Protein AF-A0AA44DJC7-F1 (afdb_monomer_lite)

Secondary structure (DSSP, 8-state):
-PPPP----S---EEEEEEE-SSSEEEEEEEE--HHHHHHHHHHHHHHHHH-SGGGGTS-TT---HHHHHHHHHHHHHHHHHHHHHHHHHHHHTT--TTHHHHTTEEEEEEEESS----EEEEHHHHHSTT--SEEEEEEEE--BS-TTSTTGGG-BTTGGG--EEEEEEEEEHHHHHT-EEEEEE-TTS-EEEEEE-TTSTTGGGSBSSEE-SSS-EEEEES--B-HHHHHHHHH-

Radius of gyration: 18.1 Å; chains: 1; bounding box: 42×47×47 Å

pLDDT: mean 83.03, std 13.43, range [39.41, 96.19]

Foldseek 3Di:
DDADALPDPDDWDWDWDWDDAPVDTFTKIKTFDDLVQLVVLLVVLLCPLVPDPCLQVVDPPLDDDSVLSSQLSSLVSSQLNVQRSRVCSVCVVLVHHSCLCVVQQEAEAEDEEADDDQKGKDFPCLLPDPSHGQKYWYKYDNWHFQDCPDPRSVSHTPPSSVGGIIMTRAMDGSVVLQQKFWDWDQDPVRDTDIGIDGPPDPPRVVGHSFPDDDPDTTIDIDSDHHHNVVVSVVSVD

Organism: Paraclostridium bifermentans (NCBI:txid1490)

Structure (mmCIF, N/CA/C/O backbone):
data_AF-A0AA44DJC7-F1
#
_entry.id   AF-A0AA44DJC7-F1
#
loop_
_atom_site.group_PDB
_atom_site.id
_atom_site.type_symbol
_atom_site.label_atom_id
_atom_site.label_alt_id
_atom_site.label_comp_id
_atom_site.label_asym_id
_atom_site.label_entity_id
_atom_site.label_seq_id
_atom_site.pdbx_PDB_ins_code
_atom_site.Cartn_x
_atom_site.Cartn_y
_atom_site.Cartn_z
_atom_site.occupancy
_atom_site.B_iso_or_equiv
_atom_site.auth_seq_id
_atom_site.auth_comp_id
_atom_site.auth_asym_id
_atom_site.auth_atom_id
_atom_site.pdbx_PDB_model_num
ATOM 1 N N . MET A 1 1 ? 7.366 -2.016 12.836 1.00 39.41 1 MET A N 1
ATOM 2 C CA . MET A 1 1 ? 6.596 -0.835 12.396 1.00 39.41 1 MET A CA 1
ATOM 3 C C . MET A 1 1 ? 5.859 -0.252 13.582 1.00 39.41 1 MET A C 1
ATOM 5 O O . MET A 1 1 ? 5.121 -0.976 14.243 1.00 39.41 1 MET A O 1
ATOM 9 N N . THR A 1 2 ? 6.088 1.029 13.854 1.00 48.72 2 THR A N 1
ATOM 10 C CA . THR A 1 2 ? 5.284 1.817 14.796 1.00 48.72 2 THR A CA 1
ATOM 11 C C . THR A 1 2 ? 4.103 2.376 14.017 1.00 48.72 2 THR A C 1
ATOM 13 O O . THR A 1 2 ? 4.322 3.087 13.034 1.00 48.72 2 THR A O 1
ATOM 16 N N . TYR A 1 3 ? 2.883 1.997 14.398 1.00 47.22 3 TYR A N 1
ATOM 17 C CA . TYR A 1 3 ? 1.675 2.479 13.733 1.00 47.22 3 TYR A CA 1
ATOM 18 C C . TYR A 1 3 ? 1.341 3.909 14.195 1.00 47.22 3 TYR A C 1
ATOM 20 O O . TYR A 1 3 ? 1.543 4.234 15.367 1.00 47.22 3 TYR A O 1
ATOM 28 N N . ILE A 1 4 ? 0.842 4.761 13.301 1.00 53.22 4 ILE A N 1
ATOM 29 C CA . ILE A 1 4 ? 0.298 6.078 13.649 1.00 53.22 4 ILE A CA 1
ATOM 30 C C . ILE A 1 4 ? -1.047 5.853 14.343 1.00 53.22 4 ILE A C 1
ATOM 32 O O . ILE A 1 4 ? -1.878 5.081 13.878 1.00 53.22 4 ILE A O 1
ATOM 36 N N . ASN A 1 5 ? -1.292 6.518 15.471 1.00 51.88 5 ASN A N 1
ATOM 37 C CA . ASN A 1 5 ? -2.596 6.441 16.127 1.00 51.88 5 ASN A CA 1
ATOM 38 C C . ASN A 1 5 ? -3.605 7.336 15.397 1.00 51.88 5 ASN A C 1
ATOM 40 O O . ASN A 1 5 ? -3.387 8.534 15.261 1.00 51.88 5 ASN A O 1
ATOM 44 N N . ALA A 1 6 ? -4.756 6.790 15.000 1.00 51.53 6 ALA A N 1
ATOM 45 C CA . ALA A 1 6 ? -5.857 7.582 14.450 1.00 51.53 6 ALA A CA 1
ATOM 46 C C . ALA A 1 6 ? -6.535 8.430 15.552 1.00 51.53 6 ALA A C 1
ATOM 48 O O . ALA A 1 6 ? -7.564 8.046 16.117 1.00 51.53 6 ALA A O 1
ATOM 49 N N . LYS A 1 7 ? -5.949 9.590 15.880 1.00 48.47 7 LYS A N 1
ATOM 50 C CA . LYS A 1 7 ? -6.399 10.473 16.977 1.00 48.47 7 LYS A CA 1
ATOM 51 C C . LYS A 1 7 ? -7.700 11.238 16.695 1.00 48.47 7 LYS A C 1
ATOM 53 O O . LYS A 1 7 ? -8.371 11.667 17.628 1.00 48.47 7 LYS A O 1
ATOM 58 N N . SER A 1 8 ? -8.100 11.391 15.436 1.00 47.97 8 SER A N 1
ATOM 59 C CA . SER A 1 8 ? -9.193 12.295 15.051 1.00 47.97 8 SER A CA 1
ATOM 60 C C . SER A 1 8 ? -10.593 11.715 15.332 1.00 47.97 8 SER A C 1
ATOM 62 O O . SER A 1 8 ? -10.945 10.646 14.831 1.00 47.97 8 SER A O 1
ATOM 64 N N . LYS A 1 9 ? -11.405 12.422 16.137 1.00 42.00 9 LYS A N 1
ATOM 65 C CA . LYS A 1 9 ? -12.866 12.229 16.309 1.00 42.00 9 LYS A CA 1
ATOM 66 C C . LYS A 1 9 ? -13.689 12.838 15.149 1.00 42.00 9 LYS A C 1
ATOM 68 O O . LYS A 1 9 ? -14.914 12.801 15.208 1.00 42.00 9 LYS A O 1
ATOM 73 N N . TYR A 1 10 ? -13.047 13.398 14.121 1.00 47.34 10 TYR A N 1
ATOM 74 C CA . TYR A 1 10 ? -13.719 14.107 13.028 1.00 47.34 10 TYR A CA 1
ATOM 75 C C . TYR A 1 10 ? -14.264 13.164 11.943 1.00 47.34 10 TYR A C 1
ATOM 77 O O . TYR A 1 10 ? -13.906 11.989 11.880 1.00 47.34 10 TYR A O 1
ATOM 85 N N . LEU A 1 11 ? -15.164 13.701 11.111 1.00 51.91 11 LEU A N 1
ATOM 86 C CA . LEU A 1 11 ? -16.011 13.011 10.131 1.00 51.91 11 LEU A CA 1
ATOM 87 C C . LEU A 1 11 ? -15.204 12.107 9.163 1.00 51.91 11 LEU A C 1
ATOM 89 O O . LEU A 1 11 ? -14.715 12.551 8.122 1.00 51.91 11 LEU A O 1
ATOM 93 N N . ILE A 1 12 ? -15.065 10.817 9.488 1.00 62.03 12 ILE A N 1
ATOM 94 C CA . ILE A 1 12 ? -14.465 9.825 8.585 1.00 62.03 12 ILE A CA 1
ATOM 95 C C . ILE A 1 12 ? -15.497 9.483 7.513 1.00 62.03 12 ILE A C 1
ATOM 97 O O . ILE A 1 12 ? -16.417 8.701 7.747 1.00 62.03 12 ILE A O 1
ATOM 101 N N . ASN A 1 13 ? -15.332 10.049 6.319 1.00 70.12 13 ASN A N 1
ATOM 102 C CA . ASN A 1 13 ? -16.152 9.667 5.177 1.00 70.12 13 ASN A CA 1
ATOM 103 C C . ASN A 1 13 ? -15.536 8.465 4.471 1.00 70.12 13 ASN A C 1
ATOM 105 O O . ASN A 1 13 ? -14.399 8.527 3.993 1.00 70.12 13 ASN A O 1
ATOM 109 N N . VAL A 1 14 ? -16.323 7.397 4.373 1.00 75.25 14 VAL A N 1
ATOM 110 C CA . VAL A 1 14 ? -16.015 6.218 3.569 1.00 75.25 14 VAL A CA 1
ATOM 111 C C . VAL A 1 14 ? -17.075 6.087 2.483 1.00 75.25 14 VAL A C 1
ATOM 113 O O . VAL A 1 14 ? -18.254 5.912 2.783 1.00 75.25 14 VAL A O 1
ATOM 116 N N . 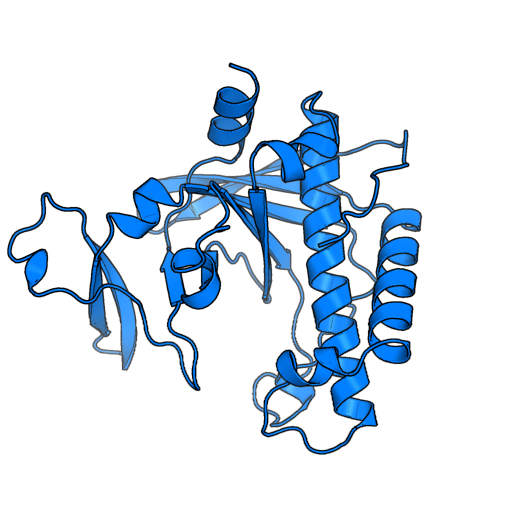LYS A 1 15 ? -16.668 6.160 1.214 1.00 76.69 15 LYS A N 1
ATOM 117 C CA . LYS A 1 15 ? -17.560 5.974 0.058 1.00 76.69 15 LYS A CA 1
ATOM 118 C C . LYS A 1 15 ? -17.204 4.695 -0.694 1.00 76.69 15 LYS A C 1
ATOM 120 O O . LYS A 1 15 ? -16.041 4.466 -1.011 1.00 76.69 15 LYS A O 1
ATOM 125 N N . ASN A 1 16 ? -18.207 3.890 -1.036 1.00 78.12 16 ASN A N 1
ATOM 126 C CA . ASN A 1 16 ? -18.025 2.731 -1.912 1.00 78.12 16 ASN A CA 1
ATOM 127 C C . ASN A 1 16 ? -17.796 3.186 -3.362 1.00 78.12 16 ASN A C 1
ATOM 129 O O . ASN A 1 16 ? -18.566 3.993 -3.886 1.00 78.12 16 ASN A O 1
ATOM 133 N N . ILE A 1 17 ? -16.775 2.641 -4.022 1.00 73.75 17 ILE A N 1
ATOM 134 C CA . ILE A 1 17 ? -16.475 2.887 -5.438 1.00 73.75 17 ILE A CA 1
ATOM 135 C C . ILE A 1 17 ? -16.469 1.549 -6.179 1.00 73.75 17 ILE A C 1
ATOM 137 O O . ILE A 1 17 ? -15.661 0.672 -5.877 1.00 73.75 17 ILE A O 1
ATOM 141 N N . LYS A 1 18 ? -17.357 1.401 -7.168 1.00 68.06 18 LYS A N 1
ATOM 142 C CA . LYS A 1 18 ? -17.369 0.248 -8.077 1.00 68.06 18 LYS A CA 1
ATOM 143 C C . LYS A 1 18 ? -16.283 0.419 -9.139 1.00 68.06 18 LYS A C 1
ATOM 145 O O . LYS A 1 18 ? -16.260 1.430 -9.834 1.00 68.06 18 LYS A O 1
ATOM 150 N N . VAL A 1 19 ? -15.424 -0.583 -9.284 1.00 60.56 19 VAL A N 1
ATOM 151 C CA . VAL A 1 19 ? -14.346 -0.632 -10.277 1.00 60.56 19 VAL A CA 1
ATOM 152 C C . VAL A 1 19 ? -14.541 -1.874 -11.137 1.00 60.56 19 VAL A C 1
ATOM 154 O O . VAL A 1 19 ? -14.658 -2.984 -10.618 1.00 60.56 19 VAL A O 1
ATOM 157 N N . LYS A 1 20 ? -14.587 -1.705 -12.461 1.00 59.47 20 LYS A N 1
ATOM 158 C CA . LYS A 1 20 ? -14.702 -2.829 -13.398 1.00 59.47 20 LYS A CA 1
ATOM 159 C C . LYS A 1 20 ? -13.330 -3.484 -13.575 1.00 59.47 20 LYS A C 1
ATOM 161 O O . LYS A 1 20 ? -12.419 -2.863 -14.113 1.00 59.47 20 LYS A O 1
ATOM 166 N N . HIS A 1 21 ? -13.184 -4.733 -13.144 1.00 60.16 21 HIS A N 1
ATOM 167 C CA . HIS A 1 21 ? -12.033 -5.571 -13.478 1.00 60.16 21 HIS A CA 1
ATOM 168 C C . HIS A 1 21 ? -12.326 -6.395 -14.732 1.00 60.16 21 HIS A C 1
ATOM 170 O O . HIS A 1 21 ? -13.474 -6.575 -15.135 1.00 60.16 21 HIS A O 1
ATOM 176 N N . LYS A 1 22 ? -11.264 -6.953 -15.325 1.00 51.91 22 LYS A N 1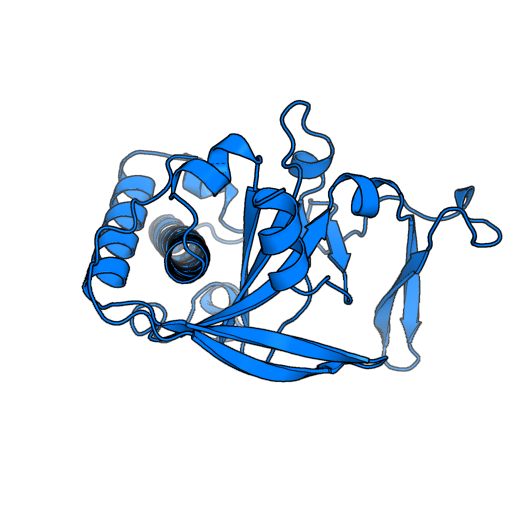
ATOM 177 C CA . LYS A 1 22 ? -11.320 -7.824 -16.511 1.00 51.91 22 LYS A CA 1
ATOM 178 C C . LYS A 1 22 ? -12.243 -9.047 -16.332 1.00 51.91 22 LYS A C 1
ATOM 180 O O . LYS A 1 22 ? -12.661 -9.615 -17.332 1.00 51.91 22 LYS A O 1
ATOM 185 N N . PHE A 1 23 ? -12.568 -9.427 -15.090 1.00 44.12 23 PHE A N 1
ATOM 186 C CA . PHE A 1 23 ? -13.343 -10.633 -14.771 1.00 44.12 23 PHE A CA 1
ATOM 187 C C . PHE A 1 23 ? -14.498 -10.434 -13.771 1.00 44.12 23 PHE A C 1
ATOM 189 O O . PHE A 1 23 ? -15.293 -11.350 -13.648 1.00 44.12 23 PHE A O 1
ATOM 196 N N . ASP A 1 24 ? -14.600 -9.290 -13.074 1.00 59.38 24 ASP A N 1
ATOM 197 C CA . ASP A 1 24 ? -15.649 -9.005 -12.070 1.00 59.38 24 ASP A CA 1
ATOM 198 C C . ASP A 1 24 ? -15.743 -7.501 -11.747 1.00 59.38 24 ASP A C 1
ATOM 200 O O . ASP A 1 24 ? -14.857 -6.723 -12.097 1.00 59.38 24 ASP A O 1
ATOM 204 N N . THR A 1 25 ? -16.796 -7.070 -11.044 1.00 67.25 25 THR A N 1
ATOM 205 C CA . THR A 1 25 ? -16.854 -5.723 -10.442 1.00 67.25 25 THR A CA 1
ATOM 206 C C . THR A 1 25 ? -16.332 -5.778 -9.007 1.00 67.25 25 THR A C 1
ATOM 208 O O . THR A 1 25 ? -16.899 -6.482 -8.178 1.00 67.25 25 THR A O 1
ATOM 211 N N . LEU A 1 26 ? -15.281 -5.015 -8.698 1.00 73.69 26 LEU A N 1
ATOM 212 C CA . LEU A 1 26 ? -14.731 -4.886 -7.349 1.00 73.69 26 LEU A CA 1
ATOM 213 C C . LEU A 1 26 ? -15.287 -3.631 -6.672 1.00 73.69 26 LEU A C 1
ATOM 215 O O . LEU A 1 26 ? -15.284 -2.548 -7.261 1.00 73.69 26 LEU A O 1
ATOM 219 N N . VAL A 1 27 ? -15.749 -3.758 -5.428 1.00 78.44 27 VAL A N 1
ATOM 220 C CA . VAL A 1 27 ? -16.140 -2.608 -4.607 1.00 78.44 27 VAL A CA 1
ATOM 221 C C . VAL A 1 27 ? -14.953 -2.207 -3.740 1.00 78.44 27 VAL A C 1
ATOM 223 O O . VAL A 1 27 ? -14.515 -2.949 -2.870 1.00 78.44 27 VAL A O 1
ATOM 226 N N . THR A 1 28 ? -14.433 -1.013 -3.988 1.00 86.00 28 THR A N 1
ATOM 227 C CA . THR A 1 28 ? -13.330 -0.402 -3.237 1.00 86.00 28 THR A CA 1
ATOM 228 C C . THR A 1 28 ? -13.872 0.658 -2.273 1.00 86.00 28 THR A C 1
ATOM 230 O O . THR A 1 28 ? -15.022 1.092 -2.403 1.00 86.00 28 THR A O 1
ATOM 233 N N . LYS A 1 29 ? -13.069 1.083 -1.292 1.00 91.19 29 LYS A N 1
ATOM 234 C CA . LYS A 1 29 ? -13.456 2.100 -0.302 1.00 91.19 29 LYS A CA 1
ATOM 235 C C . LYS A 1 29 ? -12.615 3.353 -0.483 1.00 91.19 29 LYS A C 1
ATOM 237 O O . LYS A 1 29 ? -11.400 3.304 -0.361 1.00 91.19 29 LYS A O 1
ATOM 242 N N . SER A 1 30 ? -13.253 4.484 -0.744 1.00 91.81 30 SER A N 1
ATOM 243 C CA . SER A 1 30 ? -12.602 5.791 -0.718 1.00 91.81 30 SER A CA 1
ATOM 244 C C . SER A 1 30 ? -12.706 6.366 0.680 1.00 91.81 30 SER A C 1
ATOM 246 O O . SER A 1 30 ? -13.816 6.587 1.162 1.00 91.81 30 SER A O 1
ATOM 248 N N . VAL A 1 31 ? -11.563 6.565 1.324 1.00 93.50 31 VAL A N 1
ATOM 249 C CA . VAL A 1 31 ? -11.453 6.994 2.717 1.00 93.50 31 VAL A CA 1
ATOM 250 C C . VAL A 1 31 ? -10.822 8.375 2.755 1.00 93.50 31 VAL A C 1
ATOM 252 O O . VAL A 1 31 ? -9.777 8.596 2.143 1.00 93.50 31 VAL A O 1
ATOM 255 N N . ASN A 1 32 ? -11.453 9.306 3.463 1.00 93.00 32 ASN A N 1
ATOM 256 C CA . ASN A 1 32 ? -10.886 10.634 3.679 1.00 93.00 32 ASN A CA 1
ATOM 257 C C . ASN A 1 32 ? -9.675 10.593 4.634 1.00 93.00 32 ASN A C 1
ATOM 259 O O . ASN A 1 32 ? -9.662 9.827 5.603 1.00 93.00 32 ASN A O 1
ATOM 263 N N . ILE A 1 33 ? -8.712 11.482 4.385 1.00 91.94 33 ILE A N 1
ATOM 264 C CA . ILE A 1 33 ? -7.592 11.806 5.280 1.00 91.94 33 ILE A CA 1
ATOM 265 C C . ILE A 1 33 ? -7.732 13.269 5.700 1.00 91.94 33 ILE A C 1
ATOM 267 O O . ILE A 1 33 ? -8.058 14.117 4.869 1.00 91.94 33 ILE A O 1
ATOM 271 N N . THR A 1 34 ? -7.549 13.556 6.988 1.00 90.44 34 THR A N 1
ATOM 272 C CA . THR A 1 34 ? -7.630 14.929 7.511 1.00 90.44 34 THR A CA 1
ATOM 273 C C . THR A 1 34 ? -6.291 15.651 7.386 1.00 90.44 34 THR A C 1
ATOM 275 O O . THR A 1 34 ? -5.243 15.013 7.345 1.00 90.44 34 THR A O 1
ATOM 278 N N . GLU A 1 35 ? -6.311 16.983 7.402 1.00 91.06 35 GLU A N 1
ATOM 279 C CA . GLU A 1 35 ? -5.090 17.803 7.361 1.00 91.06 35 GLU A CA 1
ATOM 280 C C . GLU A 1 35 ? -4.144 17.490 8.531 1.00 91.06 35 GLU A C 1
ATOM 282 O O . GLU A 1 35 ? -2.954 17.285 8.311 1.00 91.06 35 GLU A O 1
ATOM 287 N N . ASP A 1 36 ? -4.676 17.294 9.743 1.00 91.44 36 ASP A N 1
ATOM 288 C CA . ASP A 1 36 ? -3.876 16.857 10.898 1.00 91.44 36 ASP A CA 1
ATOM 289 C C . ASP A 1 36 ? -3.142 15.530 10.648 1.00 91.44 36 ASP A C 1
ATOM 291 O O . ASP A 1 36 ? -1.995 15.358 11.051 1.00 91.44 36 ASP A O 1
ATOM 295 N N . GLN A 1 37 ? -3.790 14.575 9.970 1.00 92.38 37 GLN A N 1
ATOM 296 C CA . GLN A 1 37 ? -3.182 13.280 9.656 1.00 92.38 37 GLN A CA 1
ATOM 297 C C . GLN A 1 37 ? -2.097 13.424 8.593 1.00 92.38 37 GLN A C 1
ATOM 299 O O . GLN A 1 37 ? -1.068 12.758 8.687 1.00 92.38 37 GLN A O 1
ATOM 304 N N . ILE A 1 38 ? -2.306 14.303 7.609 1.00 94.00 38 ILE A N 1
ATOM 305 C CA . ILE A 1 38 ? -1.276 14.658 6.629 1.00 94.00 38 ILE A CA 1
ATOM 306 C C . ILE A 1 38 ? -0.056 15.221 7.358 1.00 94.00 38 ILE A C 1
ATOM 308 O O . ILE A 1 38 ? 1.062 14.781 7.102 1.00 94.00 38 ILE A O 1
ATOM 312 N N . GLU A 1 39 ? -0.261 16.145 8.292 1.00 94.19 39 GLU A N 1
ATOM 313 C CA . GLU A 1 39 ? 0.825 16.785 9.030 1.00 94.19 39 GLU A CA 1
ATOM 314 C C . GLU A 1 39 ? 1.568 15.807 9.954 1.00 94.19 39 GLU A C 1
ATOM 316 O O . GLU A 1 39 ? 2.799 15.793 9.988 1.00 94.19 39 GLU A O 1
ATOM 321 N N . GLU A 1 40 ? 0.852 14.917 10.648 1.00 94.62 40 GLU A N 1
ATOM 322 C CA . GLU A 1 40 ? 1.478 13.843 11.431 1.00 94.62 40 GLU A CA 1
ATOM 323 C C . GLU A 1 40 ? 2.300 12.891 10.542 1.00 94.62 40 GLU A C 1
ATOM 325 O O . GLU A 1 40 ? 3.409 12.501 10.919 1.00 94.62 40 GLU A O 1
ATOM 330 N N . CYS A 1 41 ? 1.806 12.549 9.345 1.00 95.06 41 CYS A N 1
ATOM 331 C CA . CYS A 1 41 ? 2.542 11.715 8.390 1.00 95.06 41 CYS A CA 1
ATOM 332 C C . CYS A 1 41 ? 3.792 12.423 7.850 1.00 95.06 41 CYS A C 1
ATOM 334 O O . CYS A 1 41 ? 4.835 11.781 7.714 1.00 95.06 41 CYS A O 1
ATOM 336 N N . LYS A 1 42 ? 3.713 13.732 7.565 1.00 95.56 42 LYS A N 1
ATOM 337 C CA . LYS A 1 42 ? 4.862 14.545 7.130 1.00 95.56 42 LYS A CA 1
ATOM 338 C C . LYS A 1 42 ? 5.959 14.545 8.184 1.00 95.56 42 LYS A C 1
ATOM 340 O O . LYS A 1 42 ? 7.080 14.149 7.882 1.00 95.56 42 LYS A O 1
ATOM 345 N N . LYS A 1 43 ? 5.608 14.888 9.427 1.00 95.75 43 LYS A N 1
ATOM 346 C CA . LYS A 1 43 ? 6.544 14.910 10.561 1.00 95.75 43 LYS A CA 1
ATOM 347 C C . LYS A 1 43 ? 7.180 13.547 10.805 1.00 95.75 43 LYS A C 1
ATOM 349 O O . LYS A 1 43 ? 8.371 13.462 11.086 1.00 95.75 43 LYS A O 1
ATOM 354 N N . TYR A 1 44 ? 6.401 12.469 10.683 1.00 95.56 44 TYR A N 1
ATOM 355 C CA . TYR A 1 44 ? 6.941 11.116 10.798 1.00 95.56 44 TYR A CA 1
ATOM 356 C C . TYR A 1 44 ? 7.983 10.828 9.712 1.00 95.56 44 TYR A C 1
ATOM 358 O O . TYR A 1 44 ? 9.050 10.299 10.016 1.00 95.56 44 TYR A O 1
ATOM 366 N N . ALA A 1 45 ? 7.677 11.165 8.457 1.00 95.19 45 ALA A N 1
ATOM 367 C CA . ALA A 1 45 ? 8.589 10.946 7.344 1.00 95.19 45 ALA A CA 1
ATOM 368 C C . ALA A 1 45 ? 9.870 11.780 7.482 1.00 95.19 45 ALA A C 1
ATOM 370 O O . ALA A 1 45 ? 10.950 11.241 7.286 1.00 95.19 45 ALA A O 1
ATOM 371 N N . GLU A 1 46 ? 9.771 13.050 7.878 1.00 95.56 46 GLU A N 1
ATOM 372 C CA . GLU A 1 46 ? 10.931 13.914 8.157 1.00 95.56 46 GLU A CA 1
ATOM 373 C C . GLU A 1 46 ? 11.845 13.295 9.207 1.00 95.56 46 GLU A C 1
ATOM 375 O O . GLU A 1 46 ? 13.009 13.008 8.930 1.00 95.56 46 GLU A O 1
ATOM 380 N N . LYS A 1 47 ? 11.269 12.968 10.364 1.00 94.88 47 LYS A N 1
ATOM 381 C CA . LYS A 1 47 ? 11.989 12.350 11.472 1.00 94.88 47 LYS A CA 1
ATOM 382 C C . LYS A 1 47 ? 12.669 11.039 11.065 1.00 94.88 47 LYS A C 1
ATOM 384 O O . LYS A 1 47 ? 13.821 10.807 11.409 1.00 94.88 47 LYS A O 1
ATOM 389 N N . TYR A 1 48 ? 11.982 10.187 10.301 1.00 92.88 48 TYR A N 1
ATOM 390 C CA . TYR A 1 48 ? 12.538 8.912 9.837 1.00 92.88 48 TYR A CA 1
ATOM 391 C C . TYR A 1 48 ? 13.799 9.095 8.978 1.00 92.88 48 TYR A C 1
ATOM 393 O O . TYR A 1 48 ? 14.749 8.324 9.107 1.00 92.88 48 TYR A O 1
ATOM 401 N N . ILE A 1 49 ? 13.807 10.105 8.105 1.00 94.25 49 ILE A N 1
ATOM 402 C CA . ILE A 1 49 ? 14.936 10.391 7.212 1.00 94.25 49 ILE A CA 1
ATOM 403 C C . ILE A 1 49 ? 16.100 11.059 7.954 1.00 94.25 49 ILE A C 1
ATOM 405 O O . ILE A 1 49 ? 17.257 10.861 7.582 1.00 94.25 49 ILE A O 1
ATOM 409 N N . GLU A 1 50 ? 15.809 11.844 8.989 1.00 91.94 50 GLU A N 1
ATOM 410 C CA . GLU A 1 50 ? 16.819 12.518 9.810 1.00 91.94 50 GLU A CA 1
ATOM 411 C C . GLU A 1 50 ? 17.507 11.566 10.798 1.00 91.94 50 GLU A C 1
ATOM 413 O O . GLU A 1 50 ? 18.710 11.683 11.025 1.00 91.94 50 GLU A O 1
ATOM 418 N N . GLU A 1 51 ? 16.769 10.607 11.362 1.00 91.81 51 GLU A N 1
ATOM 419 C CA . GLU A 1 51 ? 17.251 9.759 12.462 1.00 91.81 51 GLU A CA 1
ATOM 420 C C . GLU A 1 51 ? 17.821 8.401 12.028 1.00 91.81 51 GLU A C 1
ATOM 422 O O . GLU A 1 51 ? 18.466 7.726 12.831 1.00 91.81 51 GLU A O 1
ATOM 427 N N . SER A 1 52 ? 17.594 7.962 10.787 1.00 85.88 52 SER A N 1
ATOM 428 C CA . SER A 1 52 ? 18.044 6.648 10.313 1.00 85.88 52 SER A CA 1
ATOM 429 C C . SER A 1 52 ? 18.665 6.717 8.924 1.00 85.88 52 SER A C 1
ATOM 431 O O . SER A 1 52 ? 18.229 7.479 8.076 1.00 85.88 52 SER A O 1
ATOM 433 N N . ASN A 1 53 ? 19.658 5.863 8.654 1.00 89.12 53 ASN A N 1
ATOM 434 C CA . ASN A 1 53 ? 20.180 5.633 7.301 1.00 89.12 53 ASN A CA 1
ATOM 435 C C . ASN A 1 53 ? 19.403 4.546 6.537 1.00 89.12 53 ASN A C 1
ATOM 437 O O . ASN A 1 53 ? 19.698 4.293 5.366 1.00 89.12 53 ASN A O 1
ATOM 441 N N . ASP A 1 54 ? 18.401 3.922 7.164 1.00 87.31 54 ASP A N 1
ATOM 442 C CA . ASP A 1 54 ? 17.587 2.862 6.559 1.00 87.31 54 ASP A CA 1
ATOM 443 C C . ASP A 1 54 ? 16.836 3.351 5.320 1.00 87.31 54 ASP A C 1
ATOM 445 O O . ASP A 1 54 ? 16.483 2.556 4.456 1.00 87.31 54 ASP A O 1
ATOM 449 N N . TYR A 1 55 ? 16.635 4.664 5.169 1.00 86.94 55 TYR A N 1
ATOM 450 C CA . TYR A 1 55 ? 16.029 5.234 3.969 1.00 86.94 55 TYR A CA 1
ATOM 451 C C . TYR A 1 55 ? 16.777 4.869 2.684 1.00 86.94 55 TYR A C 1
ATOM 453 O O . TYR A 1 55 ? 16.154 4.767 1.630 1.00 86.94 55 TYR A O 1
ATOM 461 N N . LYS A 1 56 ? 18.091 4.616 2.754 1.00 87.00 56 LYS A N 1
ATOM 462 C CA . LYS A 1 56 ? 18.906 4.273 1.581 1.00 87.00 56 LYS A CA 1
ATOM 463 C C . LYS A 1 56 ? 18.442 2.985 0.903 1.00 87.00 56 LYS A C 1
ATOM 465 O O . LYS A 1 56 ? 18.596 2.864 -0.306 1.00 87.00 56 LYS A O 1
ATOM 470 N N . VAL A 1 57 ? 17.831 2.053 1.644 1.00 86.38 57 VAL A N 1
ATOM 471 C CA . VAL A 1 57 ? 17.293 0.803 1.070 1.00 86.38 57 VAL A CA 1
ATOM 472 C C . VAL A 1 57 ? 15.956 1.004 0.350 1.00 86.38 57 VAL A C 1
ATOM 474 O O . VAL A 1 57 ? 15.538 0.132 -0.406 1.00 86.38 57 VAL A O 1
ATOM 477 N N . LEU A 1 58 ? 15.288 2.140 0.579 1.00 84.50 58 LEU A N 1
ATOM 478 C CA . LEU A 1 58 ? 14.025 2.507 -0.068 1.00 84.50 58 LEU A CA 1
ATOM 479 C C . LEU A 1 58 ? 14.251 3.220 -1.407 1.00 84.50 58 LEU A C 1
ATOM 481 O O . LEU A 1 58 ? 13.331 3.319 -2.217 1.00 84.50 58 LEU A O 1
ATOM 485 N N . VAL A 1 59 ? 15.463 3.731 -1.644 1.00 86.94 59 VAL A N 1
ATOM 486 C CA . VAL A 1 59 ? 15.786 4.521 -2.832 1.00 86.94 59 VAL A CA 1
ATOM 487 C C . VAL A 1 59 ? 16.440 3.638 -3.899 1.00 86.94 59 VAL A C 1
ATOM 489 O O . VAL A 1 59 ? 17.312 2.827 -3.588 1.00 86.94 59 VAL A O 1
ATOM 492 N N . PRO A 1 60 ? 16.085 3.804 -5.184 1.00 84.44 60 PRO A N 1
ATOM 493 C CA . PRO A 1 60 ? 16.763 3.120 -6.277 1.00 84.44 60 PRO A CA 1
ATOM 494 C C . PRO A 1 60 ? 18.270 3.398 -6.290 1.00 84.44 60 PRO A C 1
ATOM 496 O O . PRO A 1 60 ? 18.689 4.555 -6.295 1.00 84.44 60 PRO A O 1
ATOM 499 N N . ALA A 1 61 ? 19.079 2.342 -6.426 1.00 85.81 61 ALA A N 1
ATOM 500 C CA . ALA A 1 61 ? 20.546 2.425 -6.448 1.00 85.81 61 ALA A CA 1
ATOM 501 C C . ALA A 1 61 ? 21.113 3.360 -7.540 1.00 85.81 61 ALA A C 1
ATOM 503 O O . ALA A 1 61 ? 22.257 3.804 -7.461 1.00 85.81 61 ALA A O 1
ATOM 504 N N . SER A 1 62 ? 20.315 3.685 -8.564 1.00 84.75 62 SER A N 1
ATOM 505 C CA . SER A 1 62 ? 20.671 4.645 -9.612 1.00 84.75 62 SER A CA 1
ATOM 506 C C . SER A 1 62 ? 20.746 6.101 -9.130 1.00 84.75 62 SER A C 1
ATOM 508 O O . SER A 1 62 ? 21.358 6.926 -9.805 1.00 84.75 62 SER A O 1
ATOM 510 N N . VAL A 1 63 ? 20.098 6.450 -8.014 1.00 89.50 63 VAL A N 1
ATOM 511 C CA . VAL A 1 63 ? 20.082 7.818 -7.476 1.00 89.50 63 VAL A CA 1
ATOM 512 C C . VAL A 1 63 ? 21.264 7.983 -6.527 1.00 89.50 63 VAL A C 1
ATOM 514 O O . VAL A 1 63 ? 21.281 7.387 -5.456 1.00 89.50 63 VAL A O 1
ATOM 517 N N . LYS A 1 64 ? 22.262 8.782 -6.918 1.00 90.69 64 LYS A N 1
ATOM 518 C CA . LYS A 1 64 ? 23.501 8.975 -6.140 1.00 90.69 64 LYS A CA 1
ATOM 519 C C . LYS A 1 64 ? 23.488 10.207 -5.232 1.00 90.69 64 LYS A C 1
ATOM 521 O O . LYS A 1 64 ? 24.200 10.219 -4.237 1.00 90.69 64 LYS A O 1
ATOM 526 N N . ASP A 1 65 ? 22.712 11.230 -5.584 1.00 93.25 65 ASP A N 1
ATOM 527 C CA . ASP A 1 65 ? 22.629 12.479 -4.823 1.00 93.25 65 ASP A CA 1
ATOM 528 C C . ASP A 1 65 ? 21.878 12.267 -3.501 1.00 93.25 65 ASP A C 1
ATOM 530 O O . ASP A 1 65 ? 20.714 11.868 -3.511 1.00 93.25 65 ASP A O 1
ATOM 534 N N . GLU A 1 66 ? 22.531 12.530 -2.366 1.00 92.88 66 GLU A N 1
ATOM 535 C CA . GLU A 1 66 ? 21.963 12.257 -1.038 1.00 92.88 66 GLU A CA 1
ATOM 536 C C . GLU A 1 66 ? 20.713 13.101 -0.761 1.00 92.88 66 GLU A C 1
ATOM 538 O O . GLU A 1 66 ? 19.736 12.597 -0.207 1.00 92.88 66 GLU A O 1
ATOM 543 N N . LYS A 1 67 ? 20.701 14.372 -1.181 1.00 93.62 67 LYS A N 1
ATOM 544 C CA . LYS A 1 67 ? 19.534 15.245 -0.996 1.00 93.62 67 LYS A CA 1
ATOM 545 C C . LYS A 1 67 ? 18.318 14.677 -1.731 1.00 93.62 67 LYS A C 1
ATOM 547 O O . LYS A 1 67 ? 17.227 14.618 -1.167 1.00 93.62 67 LYS A O 1
ATOM 552 N N . MET A 1 68 ? 18.517 14.197 -2.953 1.00 94.44 68 MET A N 1
ATOM 553 C CA . MET A 1 68 ? 17.488 13.536 -3.745 1.00 94.44 68 MET A CA 1
ATOM 554 C C . MET A 1 68 ? 17.074 12.183 -3.161 1.00 94.44 68 MET A C 1
ATOM 556 O O . MET A 1 68 ? 15.889 11.858 -3.164 1.00 94.44 68 MET A O 1
ATOM 560 N N . GLN A 1 69 ? 18.018 11.396 -2.634 1.00 93.75 69 GLN A N 1
ATOM 561 C CA . GLN A 1 69 ? 17.698 10.152 -1.926 1.00 93.75 69 GLN A CA 1
ATOM 562 C C . GLN A 1 69 ? 16.767 10.421 -0.739 1.00 93.75 69 GLN A C 1
ATOM 564 O O . GLN A 1 69 ? 15.748 9.746 -0.595 1.00 93.75 69 GLN A O 1
ATOM 569 N N . LYS A 1 70 ? 17.088 11.434 0.075 1.00 95.00 70 LYS A N 1
ATOM 570 C CA . LYS A 1 70 ? 16.272 11.847 1.221 1.00 95.00 70 LYS A CA 1
ATOM 571 C C . LYS A 1 70 ? 14.880 12.300 0.796 1.00 95.00 70 LYS A C 1
ATOM 573 O O . LYS A 1 70 ? 13.910 11.865 1.406 1.00 95.00 70 LYS A O 1
ATOM 578 N N . GLU A 1 71 ? 14.763 13.097 -0.265 1.00 95.06 71 GLU A N 1
ATOM 579 C CA . GLU A 1 71 ? 13.458 13.548 -0.766 1.00 95.06 71 GLU A CA 1
ATOM 580 C C . GLU A 1 71 ? 12.599 12.382 -1.281 1.00 95.06 71 GLU A C 1
ATOM 582 O O . GLU A 1 71 ? 11.447 12.237 -0.876 1.00 95.06 71 GLU A O 1
ATOM 587 N N . ILE A 1 72 ? 13.165 11.495 -2.108 1.00 93.31 72 ILE A N 1
ATOM 588 C CA . ILE A 1 72 ? 12.452 10.311 -2.615 1.00 93.31 72 ILE A CA 1
ATOM 589 C C . ILE A 1 72 ? 11.991 9.431 -1.451 1.00 93.31 72 ILE A C 1
ATOM 591 O O . ILE A 1 72 ? 10.828 9.032 -1.385 1.00 93.31 72 ILE A O 1
ATOM 595 N N . ALA A 1 73 ? 12.883 9.136 -0.506 1.00 93.56 73 ALA A N 1
ATOM 596 C CA . ALA A 1 73 ? 12.535 8.287 0.620 1.00 93.56 73 ALA A CA 1
ATOM 597 C C . ALA A 1 73 ? 11.521 8.945 1.564 1.00 93.56 73 ALA A C 1
ATOM 599 O O . ALA A 1 73 ? 10.622 8.258 2.047 1.00 93.56 73 ALA A O 1
ATOM 600 N N . LYS A 1 74 ? 11.603 10.265 1.783 1.00 95.88 74 LYS A N 1
ATOM 601 C CA . LYS A 1 74 ? 10.598 11.026 2.536 1.00 95.88 74 LYS A CA 1
ATOM 602 C C . LYS A 1 74 ? 9.216 10.847 1.914 1.00 95.88 74 LYS A C 1
ATOM 604 O O . LYS A 1 74 ? 8.268 10.533 2.628 1.00 95.88 74 LYS A O 1
ATOM 609 N N . GLN A 1 75 ? 9.108 10.974 0.591 1.00 95.50 75 GLN A N 1
ATOM 610 C CA . GLN A 1 75 ? 7.849 10.779 -0.129 1.00 95.50 75 GLN A CA 1
ATOM 611 C C . GLN A 1 75 ? 7.326 9.337 -0.030 1.00 95.50 75 GLN A C 1
ATOM 613 O O . GLN A 1 75 ? 6.132 9.144 0.197 1.00 95.50 75 GLN A O 1
ATOM 618 N N . ILE A 1 76 ? 8.203 8.330 -0.129 1.00 92.12 76 ILE A N 1
ATOM 619 C CA . ILE A 1 76 ? 7.836 6.910 0.039 1.00 92.12 76 ILE A CA 1
ATOM 620 C C . ILE A 1 76 ? 7.286 6.654 1.447 1.00 92.12 76 ILE A C 1
ATOM 622 O O . ILE A 1 76 ? 6.178 6.140 1.595 1.00 92.12 76 ILE A O 1
ATOM 626 N N . VAL A 1 77 ? 8.023 7.060 2.485 1.00 94.50 77 VAL A N 1
ATOM 627 C CA . VAL A 1 77 ? 7.624 6.859 3.887 1.00 94.50 77 VAL A CA 1
ATOM 628 C C . VAL A 1 77 ? 6.330 7.605 4.193 1.00 94.50 77 VAL A C 1
ATOM 630 O O . VAL A 1 77 ? 5.430 7.057 4.830 1.00 94.50 77 VAL A O 1
ATOM 633 N N . PHE A 1 78 ? 6.205 8.840 3.708 1.00 96.19 78 PHE A N 1
ATOM 634 C CA . PHE A 1 78 ? 4.983 9.622 3.832 1.00 96.19 78 PHE A CA 1
ATOM 635 C C . PHE A 1 78 ? 3.789 8.901 3.188 1.00 96.19 78 PHE A C 1
ATOM 637 O O . PHE A 1 78 ? 2.751 8.745 3.832 1.00 96.19 78 PHE A O 1
ATOM 644 N N . ALA A 1 79 ? 3.930 8.410 1.954 1.00 94.75 79 ALA A N 1
ATOM 645 C CA . ALA A 1 79 ? 2.869 7.685 1.259 1.00 94.75 79 ALA A CA 1
ATOM 646 C C . ALA A 1 79 ? 2.453 6.410 2.006 1.00 94.75 79 ALA A C 1
ATOM 648 O O . ALA A 1 79 ? 1.258 6.170 2.202 1.00 94.75 79 ALA A O 1
ATOM 649 N N . ASP A 1 80 ? 3.418 5.623 2.483 1.00 93.69 80 ASP A N 1
ATOM 650 C CA . ASP A 1 80 ? 3.153 4.429 3.288 1.00 93.69 80 ASP A CA 1
ATOM 651 C C . ASP A 1 80 ? 2.333 4.766 4.537 1.00 93.69 80 ASP A C 1
ATOM 653 O O . ASP A 1 80 ? 1.339 4.095 4.835 1.00 93.69 80 ASP A O 1
ATOM 657 N N . LYS A 1 81 ? 2.682 5.861 5.221 1.00 95.19 81 LYS A N 1
ATOM 658 C CA . LYS A 1 81 ? 1.951 6.343 6.395 1.00 95.19 81 LYS A CA 1
ATOM 659 C C . LYS A 1 81 ? 0.557 6.866 6.085 1.00 95.19 81 LYS A C 1
ATOM 661 O O . LYS A 1 81 ? -0.373 6.568 6.832 1.00 95.19 81 LYS A O 1
ATOM 666 N N . ILE A 1 82 ? 0.365 7.538 4.956 1.00 96.06 82 ILE A N 1
ATOM 667 C CA . ILE A 1 82 ? -0.968 7.945 4.504 1.00 96.06 82 ILE A CA 1
ATOM 668 C C . ILE A 1 82 ? -1.857 6.725 4.223 1.00 96.06 82 ILE A C 1
ATOM 670 O O . ILE A 1 82 ? -3.019 6.696 4.640 1.00 96.06 82 ILE A O 1
ATOM 674 N N . GLY A 1 83 ? -1.322 5.693 3.563 1.00 94.94 83 GLY A N 1
ATOM 675 C CA . GLY A 1 83 ? -2.044 4.437 3.353 1.00 94.94 83 GLY A CA 1
ATOM 676 C C . GLY A 1 83 ? -2.407 3.745 4.668 1.00 94.94 83 GLY A C 1
ATOM 677 O O . GLY A 1 83 ? -3.527 3.258 4.829 1.00 94.94 83 GLY A O 1
ATOM 678 N N . GLU A 1 84 ? -1.501 3.770 5.645 1.00 94.81 84 GLU A N 1
ATOM 679 C CA . GLU A 1 84 ? -1.749 3.265 6.994 1.00 94.81 84 GLU A CA 1
ATOM 680 C C . GLU A 1 84 ? -2.886 4.014 7.706 1.00 94.81 84 GLU A C 1
ATOM 682 O O . GLU A 1 84 ? -3.829 3.389 8.205 1.00 94.81 84 GLU A O 1
ATOM 687 N N . CYS A 1 85 ? -2.854 5.349 7.685 1.00 94.19 85 CYS A N 1
ATOM 688 C CA . CYS A 1 85 ? -3.917 6.187 8.233 1.00 94.19 85 CYS A CA 1
ATOM 689 C C . CYS A 1 85 ? -5.272 5.902 7.576 1.00 94.19 85 CYS A C 1
ATOM 691 O O . CYS A 1 85 ? -6.285 5.840 8.273 1.00 94.19 85 CYS A O 1
ATOM 693 N N . ALA A 1 86 ? -5.309 5.670 6.261 1.00 94.94 86 ALA A N 1
ATOM 694 C CA . ALA A 1 86 ? -6.540 5.326 5.555 1.00 94.94 86 ALA A CA 1
ATOM 695 C C . ALA A 1 86 ? -7.160 4.017 6.061 1.00 94.94 86 ALA A C 1
ATOM 697 O O . ALA A 1 86 ? -8.365 3.950 6.312 1.00 94.94 86 ALA A O 1
ATOM 698 N N . VAL A 1 87 ? -6.342 2.977 6.241 1.00 95.31 87 VAL A N 1
ATOM 699 C CA . VAL A 1 87 ? -6.812 1.688 6.768 1.00 95.31 87 VAL A CA 1
ATOM 700 C C . VAL A 1 87 ? -7.312 1.840 8.199 1.00 95.31 87 VAL A C 1
ATOM 702 O O . VAL A 1 87 ? -8.384 1.332 8.524 1.00 95.31 87 VAL A O 1
ATOM 705 N N . LEU A 1 88 ? -6.591 2.577 9.044 1.00 94.19 88 LEU A N 1
ATOM 706 C CA . LEU A 1 88 ? -7.011 2.840 10.419 1.00 94.19 88 LEU A CA 1
ATOM 707 C C . LEU A 1 88 ? -8.315 3.636 10.489 1.00 94.19 88 LEU A C 1
ATOM 709 O O . LEU A 1 88 ? -9.193 3.296 11.281 1.00 94.19 88 LEU A O 1
ATOM 713 N N . ASN A 1 89 ? -8.477 4.650 9.638 1.00 93.88 89 ASN A N 1
ATOM 714 C CA . ASN A 1 89 ? -9.718 5.411 9.522 1.00 93.88 89 ASN A CA 1
ATOM 715 C C . ASN A 1 89 ? -10.879 4.493 9.123 1.00 93.88 89 ASN A C 1
ATOM 717 O O . ASN A 1 89 ? -11.943 4.529 9.742 1.00 93.88 89 ASN A O 1
ATOM 721 N N . TYR A 1 90 ? -10.667 3.620 8.137 1.00 94.06 90 TYR A N 1
ATOM 722 C CA . TYR A 1 90 ? -11.671 2.643 7.729 1.00 94.06 90 TYR A CA 1
ATOM 723 C C . TYR A 1 90 ? -12.013 1.654 8.852 1.00 94.06 90 TYR A C 1
ATOM 725 O O . TYR A 1 90 ? -13.184 1.403 9.128 1.00 94.06 90 TYR A O 1
ATOM 733 N N . PHE A 1 91 ? -11.014 1.123 9.551 1.00 93.19 91 PHE A N 1
ATOM 734 C CA . PHE A 1 91 ? -11.214 0.217 10.681 1.00 93.19 91 PHE A CA 1
ATOM 735 C C . PHE A 1 91 ? -11.989 0.885 11.810 1.00 93.19 91 PHE A C 1
ATOM 737 O O . PHE A 1 91 ? -12.967 0.314 12.294 1.00 93.19 91 PHE A O 1
ATOM 744 N N . LYS A 1 92 ? -11.639 2.125 12.152 1.00 91.25 92 LYS A N 1
ATOM 745 C CA . LYS A 1 92 ? -12.371 2.932 13.126 1.00 91.25 92 LYS A CA 1
ATOM 746 C C . LYS A 1 92 ? -13.821 3.159 12.705 1.00 91.25 92 LYS A C 1
ATOM 748 O O . LYS A 1 92 ? -14.716 2.949 13.517 1.00 91.25 92 LYS A O 1
ATOM 753 N N . TYR A 1 93 ? -14.066 3.499 11.436 1.00 91.31 93 TYR A N 1
ATOM 754 C CA . TYR A 1 93 ? -15.419 3.598 10.873 1.00 91.31 93 TYR A CA 1
ATOM 755 C C . TYR A 1 93 ? -16.204 2.284 11.027 1.00 91.31 93 TYR A C 1
ATOM 757 O O . TYR A 1 93 ? -17.402 2.289 11.294 1.00 91.31 93 TYR A O 1
ATOM 765 N N . ARG A 1 94 ? -15.524 1.137 10.935 1.00 92.12 94 ARG A N 1
ATOM 766 C CA . ARG A 1 94 ? -16.108 -0.192 11.161 1.00 92.12 94 ARG A CA 1
ATOM 767 C C . ARG A 1 94 ? -16.156 -0.621 12.628 1.00 92.12 94 ARG A C 1
ATOM 769 O O . ARG A 1 94 ? -16.559 -1.755 12.887 1.00 92.12 94 ARG A O 1
ATOM 776 N N . GLY A 1 95 ? -15.792 0.237 13.579 1.00 90.75 95 GLY A N 1
ATOM 777 C CA . GLY A 1 95 ? -15.791 -0.071 15.012 1.00 90.75 95 GLY A CA 1
ATOM 778 C C . GLY A 1 95 ? -14.662 -1.009 15.453 1.00 90.75 95 GLY A C 1
ATOM 779 O O . GLY A 1 95 ? -14.800 -1.697 16.458 1.00 90.75 95 GLY A O 1
ATOM 780 N N . LEU A 1 96 ? -13.569 -1.080 14.692 1.00 91.62 96 LEU A N 1
ATOM 781 C CA . LEU A 1 96 ? -12.353 -1.806 15.056 1.00 91.62 96 LEU A CA 1
ATOM 782 C C . LEU A 1 96 ? -11.352 -0.862 15.737 1.00 91.62 96 LEU A C 1
ATOM 784 O O . LEU A 1 96 ? -11.256 0.320 15.403 1.00 91.62 96 LEU A O 1
ATOM 788 N N . LYS A 1 97 ? -10.593 -1.398 16.695 1.00 88.56 97 LYS A N 1
ATOM 789 C CA . LYS A 1 97 ? -9.554 -0.661 17.427 1.00 88.56 97 LYS A CA 1
ATOM 790 C C . LYS A 1 97 ? -8.254 -0.578 16.615 1.00 88.56 97 LYS A C 1
ATOM 792 O O . LYS A 1 97 ? -8.009 -1.413 15.748 1.00 88.56 97 LYS A O 1
ATOM 797 N N . ALA A 1 98 ? -7.399 0.406 16.894 1.00 83.12 98 ALA A N 1
ATOM 798 C CA . ALA A 1 98 ? -6.154 0.619 16.141 1.00 83.12 98 ALA A CA 1
ATOM 799 C C . ALA A 1 98 ? -5.148 -0.547 16.268 1.00 83.12 98 ALA A C 1
ATOM 801 O O . ALA A 1 98 ? -4.452 -0.888 15.312 1.00 83.12 98 ALA A O 1
ATOM 802 N N . ASP A 1 99 ? -5.123 -1.217 17.420 1.00 88.75 99 ASP A N 1
ATOM 803 C CA . ASP A 1 99 ? -4.312 -2.411 17.686 1.00 88.75 99 ASP A CA 1
ATOM 804 C C . ASP A 1 99 ? -4.713 -3.631 16.837 1.00 88.75 99 ASP A C 1
ATOM 806 O O . ASP A 1 99 ? -3.952 -4.600 16.762 1.00 88.75 99 ASP A O 1
ATOM 810 N N . THR A 1 100 ? -5.850 -3.573 16.131 1.00 90.75 100 THR A N 1
ATOM 811 C CA . THR A 1 100 ? -6.286 -4.587 15.158 1.00 90.75 100 THR A CA 1
ATOM 812 C C . THR A 1 100 ? -5.201 -4.888 14.125 1.00 90.75 100 THR A C 1
ATOM 814 O O . THR A 1 100 ? -4.969 -6.056 13.819 1.00 90.75 100 THR A O 1
ATOM 817 N N . LEU A 1 101 ? -4.496 -3.865 13.618 1.00 89.88 101 LEU A N 1
ATOM 818 C CA . LEU A 1 101 ? -3.425 -4.066 12.633 1.00 89.88 101 LEU A CA 1
ATOM 819 C C . LEU A 1 101 ? -2.313 -4.960 13.181 1.00 89.88 101 LEU A C 1
ATOM 821 O O . LEU A 1 101 ? -1.883 -5.906 12.523 1.00 89.88 101 LEU A O 1
ATOM 825 N N . LYS A 1 102 ? -1.865 -4.685 14.410 1.00 89.62 102 LYS A N 1
ATOM 826 C CA . LYS A 1 102 ? -0.776 -5.429 15.048 1.00 89.62 102 LYS A CA 1
ATOM 827 C C . LYS A 1 102 ? -1.220 -6.830 15.463 1.00 89.62 102 LYS A C 1
ATOM 829 O O . LYS A 1 102 ? -0.518 -7.793 15.165 1.00 89.62 102 LYS A O 1
ATOM 834 N N . SER A 1 103 ? -2.368 -6.944 16.128 1.00 91.62 103 SER A N 1
ATOM 835 C CA . SER A 1 103 ? -2.898 -8.218 16.638 1.00 91.62 103 SER A CA 1
ATOM 836 C C . SER A 1 103 ? -3.188 -9.222 15.521 1.00 91.62 103 SER A C 1
ATOM 838 O O . SER A 1 103 ? -2.885 -10.401 15.670 1.00 91.62 103 SER A O 1
ATOM 840 N N . ASN A 1 104 ? -3.673 -8.749 14.370 1.00 93.50 104 ASN A N 1
ATOM 841 C CA . ASN A 1 104 ? -3.962 -9.589 13.205 1.00 93.50 104 ASN A CA 1
ATOM 842 C C . ASN A 1 104 ? -2.807 -9.644 12.193 1.00 93.50 104 ASN A C 1
ATOM 844 O O . ASN A 1 104 ? -2.978 -10.187 11.103 1.00 93.50 104 ASN A O 1
ATOM 848 N N . LYS A 1 105 ? -1.638 -9.073 12.524 1.00 94.31 105 LYS A N 1
ATOM 849 C CA . LYS A 1 105 ? -0.464 -8.979 11.641 1.00 94.31 105 LYS A CA 1
ATOM 850 C C . LYS A 1 105 ? -0.850 -8.542 10.222 1.00 94.31 105 LYS A C 1
ATOM 852 O O . LYS A 1 105 ? -0.690 -9.298 9.264 1.00 94.31 105 LYS A O 1
ATOM 857 N N . ILE A 1 106 ? -1.443 -7.361 10.101 1.00 94.69 106 ILE A N 1
ATOM 858 C CA . ILE A 1 106 ? -1.934 -6.821 8.833 1.00 94.69 106 ILE A CA 1
ATOM 859 C C . ILE A 1 106 ? -0.861 -5.913 8.237 1.00 94.69 106 ILE A C 1
ATOM 861 O O . ILE A 1 106 ? -0.542 -4.867 8.796 1.00 94.69 106 ILE A O 1
ATOM 865 N N . GLY A 1 107 ? -0.327 -6.306 7.083 1.00 94.19 107 GLY A N 1
ATOM 866 C CA . GLY A 1 107 ? 0.547 -5.469 6.271 1.00 94.19 107 GLY A CA 1
ATOM 867 C C . GLY A 1 107 ? -0.260 -4.534 5.382 1.00 94.19 107 GLY A C 1
ATOM 868 O O . GLY A 1 107 ? -1.310 -4.912 4.866 1.00 94.19 107 GLY A O 1
ATOM 869 N N . ILE A 1 108 ? 0.241 -3.326 5.158 1.00 94.38 108 ILE A N 1
ATOM 870 C CA . ILE A 1 108 ? -0.383 -2.353 4.259 1.00 94.38 108 ILE A CA 1
ATOM 871 C C . ILE A 1 108 ? 0.575 -2.115 3.099 1.00 94.38 108 ILE A C 1
ATOM 873 O O . ILE A 1 108 ? 1.786 -2.014 3.298 1.00 94.38 108 ILE A O 1
ATOM 877 N N . LYS A 1 109 ? 0.032 -2.115 1.883 1.00 92.56 109 LYS A N 1
ATOM 878 C CA . LYS A 1 109 ? 0.776 -1.882 0.648 1.00 92.56 109 LYS A CA 1
ATOM 879 C C . LYS A 1 109 ? 0.187 -0.685 -0.058 1.00 92.56 109 LYS A C 1
ATOM 881 O O . LYS A 1 109 ? -0.880 -0.780 -0.669 1.00 92.56 109 LYS A O 1
ATOM 886 N N . THR A 1 110 ? 0.891 0.431 0.069 1.00 91.62 110 THR A N 1
ATOM 887 C CA . THR A 1 110 ? 0.537 1.669 -0.602 1.00 91.62 110 THR A CA 1
ATOM 888 C C . THR A 1 110 ? 1.120 1.675 -2.004 1.00 91.62 110 THR A C 1
ATOM 890 O O . THR A 1 110 ? 2.272 1.312 -2.220 1.00 91.62 110 THR A O 1
ATOM 893 N N . TYR A 1 111 ? 0.308 2.086 -2.968 1.00 88.12 111 TYR A N 1
ATOM 894 C CA . TYR A 1 111 ? 0.731 2.273 -4.343 1.00 88.12 111 TYR A CA 1
ATOM 895 C C . TYR A 1 111 ? 0.374 3.672 -4.830 1.00 88.12 111 TYR A C 1
ATOM 897 O O . TYR A 1 111 ? -0.709 4.179 -4.529 1.00 88.12 111 TYR A O 1
ATOM 905 N N . ILE A 1 112 ? 1.278 4.270 -5.602 1.00 87.56 112 ILE A N 1
ATOM 906 C CA . ILE A 1 112 ? 1.134 5.604 -6.179 1.00 87.56 112 ILE A CA 1
ATOM 907 C C . ILE A 1 112 ? 1.114 5.459 -7.694 1.00 87.5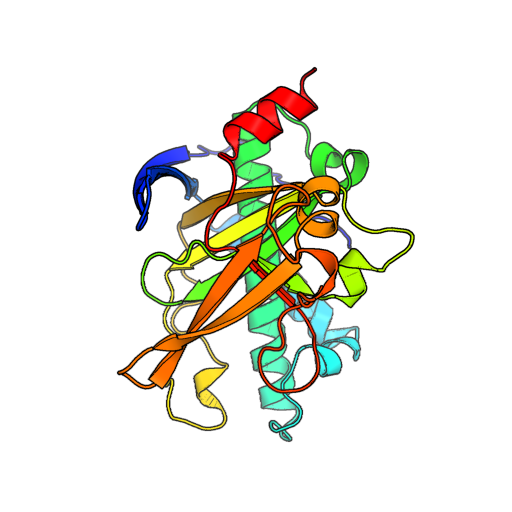6 112 ILE A C 1
ATOM 909 O O . ILE A 1 112 ? 2.124 5.096 -8.294 1.00 87.56 112 ILE A O 1
ATOM 913 N N . ASP A 1 113 ? -0.026 5.742 -8.308 1.00 82.00 113 ASP A N 1
ATOM 914 C CA . ASP A 1 113 ? -0.136 5.876 -9.760 1.00 82.00 113 ASP A CA 1
ATOM 915 C C . ASP A 1 113 ? -1.392 6.657 -10.101 1.00 82.00 113 ASP A C 1
ATOM 917 O O . ASP A 1 113 ? -2.365 6.678 -9.339 1.00 82.00 113 ASP A O 1
ATOM 921 N N . LYS A 1 114 ? -1.347 7.286 -11.267 1.00 77.56 114 LYS A N 1
ATOM 922 C CA . LYS A 1 114 ? -2.496 7.957 -11.846 1.00 77.56 114 LYS A CA 1
ATOM 923 C C . LYS A 1 114 ? -3.394 6.877 -12.435 1.00 77.56 114 LYS A C 1
ATOM 925 O O . LYS A 1 114 ? -2.891 5.969 -13.088 1.00 77.56 114 LYS A O 1
ATOM 930 N N . ASP A 1 115 ? -4.696 7.010 -12.215 1.00 70.25 115 ASP A N 1
ATOM 931 C CA . ASP A 1 115 ? -5.720 6.009 -12.533 1.00 70.25 115 ASP A CA 1
ATOM 932 C C . ASP A 1 115 ? -5.791 4.860 -11.521 1.00 70.25 115 ASP A C 1
ATOM 934 O O . ASP A 1 115 ? -4.922 4.666 -10.676 1.00 70.25 115 ASP A O 1
ATOM 938 N N . ILE A 1 116 ? -6.900 4.119 -11.556 1.00 63.19 116 ILE A N 1
ATOM 939 C CA . ILE A 1 116 ? -7.210 3.124 -10.528 1.00 63.19 116 ILE A CA 1
ATOM 940 C C . ILE A 1 116 ? -6.236 1.952 -10.629 1.00 63.19 116 ILE A C 1
ATOM 942 O O . ILE A 1 116 ? -6.316 1.135 -11.551 1.00 63.19 116 ILE A O 1
ATOM 946 N N . HIS A 1 117 ? -5.369 1.835 -9.625 1.00 67.75 117 HIS A N 1
ATOM 947 C CA . HIS A 1 117 ? -4.524 0.671 -9.437 1.00 67.75 117 HIS A CA 1
ATOM 948 C C . HIS A 1 117 ? -5.136 -0.270 -8.405 1.00 67.75 117 HIS A C 1
ATOM 950 O O . HIS A 1 117 ? -5.511 0.125 -7.304 1.00 67.75 117 HIS A O 1
ATOM 956 N N . ASN A 1 118 ? -5.220 -1.541 -8.766 1.00 67.44 118 ASN A N 1
ATOM 957 C CA . ASN A 1 118 ? -5.822 -2.594 -7.953 1.00 67.44 118 ASN A CA 1
ATOM 958 C C . ASN A 1 118 ? -4.884 -3.790 -7.756 1.00 67.44 118 ASN A C 1
ATOM 960 O O . ASN A 1 118 ? -5.318 -4.829 -7.253 1.00 67.44 118 ASN A O 1
ATOM 964 N N . ARG A 1 119 ? -3.616 -3.661 -8.170 1.00 74.06 119 ARG A N 1
ATOM 965 C CA . ARG A 1 119 ? -2.633 -4.725 -7.990 1.00 74.06 119 ARG A CA 1
ATOM 966 C C . ARG A 1 119 ? -1.950 -4.556 -6.652 1.00 74.06 119 ARG A C 1
ATOM 968 O O . ARG A 1 119 ? -1.426 -3.492 -6.335 1.00 74.06 119 ARG A O 1
ATOM 975 N N . LEU A 1 120 ? -1.928 -5.644 -5.896 1.00 79.62 120 LEU A N 1
ATOM 976 C CA . LEU A 1 120 ? -1.178 -5.718 -4.655 1.00 79.62 120 LEU A CA 1
ATOM 977 C C . LEU A 1 120 ? 0.231 -6.221 -4.954 1.00 79.62 120 LEU A C 1
ATOM 979 O O . LEU A 1 120 ? 0.373 -7.300 -5.532 1.00 79.62 120 LEU A O 1
ATOM 983 N N . ILE A 1 121 ? 1.237 -5.443 -4.558 1.00 80.50 121 ILE A N 1
ATOM 984 C CA . ILE A 1 121 ? 2.655 -5.771 -4.712 1.00 80.50 121 ILE A CA 1
ATOM 985 C C . ILE A 1 121 ? 3.236 -6.064 -3.324 1.00 80.50 121 ILE A C 1
ATOM 987 O O . ILE A 1 121 ? 3.193 -5.206 -2.447 1.00 80.50 121 ILE A O 1
ATOM 991 N N . ILE A 1 122 ? 3.740 -7.282 -3.101 1.00 83.25 122 ILE A N 1
ATOM 992 C CA . ILE A 1 122 ? 4.306 -7.711 -1.805 1.00 83.25 122 ILE A CA 1
ATOM 993 C C . ILE A 1 122 ? 5.696 -8.300 -2.023 1.00 83.25 122 ILE A C 1
ATOM 995 O O . ILE A 1 122 ? 5.839 -9.191 -2.863 1.00 83.25 122 ILE A O 1
ATOM 999 N N . ASP A 1 123 ? 6.692 -7.827 -1.270 1.00 82.12 123 ASP A N 1
ATOM 1000 C CA . ASP A 1 123 ? 8.069 -8.322 -1.352 1.00 82.12 123 ASP A CA 1
ATOM 1001 C C . ASP A 1 123 ? 8.137 -9.786 -0.885 1.00 82.12 123 ASP A C 1
ATOM 1003 O O . ASP A 1 123 ? 7.585 -10.171 0.152 1.00 82.12 123 ASP A O 1
ATOM 1007 N N . LYS A 1 124 ? 8.853 -10.620 -1.642 1.00 83.38 124 LYS A N 1
ATOM 1008 C CA . LYS A 1 124 ? 9.207 -11.995 -1.284 1.00 83.38 124 LYS A CA 1
ATOM 1009 C C . LYS A 1 124 ? 9.757 -12.090 0.135 1.00 83.38 124 LYS A C 1
ATOM 1011 O O . LYS A 1 124 ? 9.374 -13.019 0.843 1.00 83.38 124 LYS A O 1
ATOM 1016 N N . LYS A 1 125 ? 10.610 -11.154 0.570 1.00 84.31 125 LYS A N 1
ATOM 1017 C CA . LYS A 1 125 ? 11.182 -11.172 1.929 1.00 84.31 125 LYS A CA 1
ATOM 1018 C C . LYS A 1 125 ? 10.101 -11.110 3.006 1.00 84.31 125 LYS A C 1
ATOM 1020 O O . LYS A 1 125 ? 10.239 -11.742 4.050 1.00 84.31 125 LYS A O 1
ATOM 1025 N N . GLU A 1 126 ? 9.005 -10.400 2.752 1.00 86.56 126 GLU A N 1
ATOM 1026 C CA . GLU A 1 126 ? 7.889 -10.322 3.693 1.00 86.56 126 GLU A CA 1
ATOM 1027 C C . GLU A 1 126 ? 7.089 -11.619 3.753 1.00 86.56 126 GLU A C 1
ATOM 1029 O O . GLU A 1 126 ? 6.653 -12.001 4.835 1.00 86.56 126 GLU A O 1
ATOM 1034 N N . ILE A 1 127 ? 6.925 -12.310 2.622 1.00 83.56 127 ILE A N 1
ATOM 1035 C CA . ILE A 1 127 ? 6.212 -13.594 2.560 1.00 83.56 127 ILE A CA 1
ATOM 1036 C C . ILE A 1 127 ? 7.050 -14.731 3.155 1.00 83.56 127 ILE A C 1
ATOM 1038 O O . ILE A 1 127 ? 6.509 -15.624 3.804 1.00 83.56 127 ILE A O 1
ATOM 1042 N N . GLU A 1 128 ? 8.368 -14.705 2.961 1.00 84.38 128 GLU A N 1
ATOM 1043 C CA . GLU A 1 128 ? 9.285 -15.725 3.486 1.00 84.38 128 GLU A CA 1
ATOM 1044 C C . GLU A 1 128 ? 9.695 -15.485 4.945 1.00 84.38 128 GLU A C 1
ATOM 1046 O O . GLU A 1 128 ? 10.258 -16.374 5.585 1.00 84.38 128 GLU A O 1
ATOM 1051 N N . SER A 1 129 ? 9.387 -14.311 5.504 1.00 86.81 129 SER A N 1
ATOM 1052 C CA . SER A 1 129 ? 9.681 -13.990 6.899 1.00 86.81 129 SER A CA 1
ATOM 1053 C C . SER A 1 129 ? 8.969 -14.938 7.869 1.00 86.81 129 SER A C 1
ATOM 1055 O 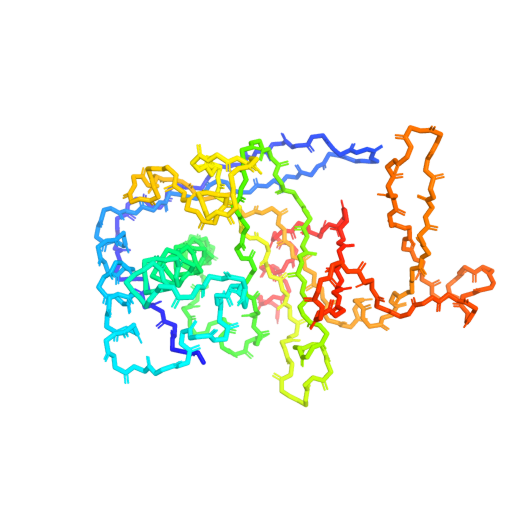O . SER A 1 129 ? 7.767 -15.196 7.767 1.00 86.81 129 SER A O 1
ATOM 1057 N N . LYS A 1 130 ? 9.685 -15.381 8.911 1.00 85.62 130 LYS A N 1
ATOM 1058 C CA . LYS A 1 130 ? 9.085 -16.124 10.036 1.00 85.62 130 LYS A CA 1
ATOM 1059 C C . LYS A 1 130 ? 7.999 -15.312 10.753 1.00 85.62 130 LYS A C 1
ATOM 1061 O O . LYS A 1 130 ? 7.072 -15.892 11.310 1.00 85.62 130 LYS A O 1
ATOM 1066 N N . ASN A 1 131 ? 8.093 -13.981 10.719 1.00 85.88 131 ASN A N 1
ATOM 1067 C CA . ASN A 1 131 ? 7.100 -13.068 11.285 1.00 85.88 131 ASN A CA 1
ATOM 1068 C C . ASN A 1 131 ? 6.298 -12.339 10.195 1.00 85.88 131 ASN A C 1
ATOM 1070 O O . ASN A 1 131 ? 5.999 -11.153 10.325 1.00 85.88 131 ASN A O 1
ATOM 1074 N N . LYS A 1 132 ? 5.981 -13.043 9.104 1.00 89.56 132 LYS A N 1
ATOM 1075 C CA . LYS A 1 132 ? 5.139 -12.524 8.027 1.00 89.56 132 LYS A CA 1
ATOM 1076 C C . LYS A 1 132 ? 3.760 -12.094 8.520 1.00 89.56 132 LYS A C 1
ATOM 1078 O O . LYS A 1 132 ? 3.215 -12.630 9.494 1.00 89.56 132 LYS A O 1
ATOM 1083 N N . ASN A 1 133 ? 3.185 -11.149 7.789 1.00 94.06 133 ASN A N 1
ATOM 1084 C CA . ASN A 1 133 ? 1.808 -10.726 7.985 1.00 94.06 133 ASN A CA 1
ATOM 1085 C C . ASN A 1 133 ? 0.846 -11.873 7.649 1.00 94.06 133 ASN A C 1
ATOM 1087 O O . ASN A 1 133 ? 1.176 -12.758 6.860 1.00 94.06 133 ASN A O 1
ATOM 1091 N N . GLN A 1 134 ? -0.338 -11.889 8.258 1.00 94.19 134 GLN A N 1
ATOM 1092 C CA . GLN A 1 134 ? -1.411 -12.829 7.909 1.00 94.19 134 GLN A CA 1
ATOM 1093 C C . GLN A 1 134 ? -2.271 -12.299 6.762 1.00 94.19 134 GLN A C 1
ATOM 1095 O O . GLN A 1 134 ? -2.779 -13.080 5.952 1.00 94.19 134 GLN A O 1
ATOM 1100 N N . TYR A 1 135 ? -2.396 -10.975 6.689 1.00 94.31 135 TYR A N 1
ATOM 1101 C CA . TYR A 1 135 ? -3.176 -10.270 5.687 1.00 94.31 135 TYR A CA 1
ATOM 1102 C C . TYR A 1 135 ? -2.365 -9.118 5.109 1.00 94.31 135 TYR A C 1
ATOM 1104 O O . TYR A 1 135 ? -1.553 -8.512 5.807 1.00 94.31 135 TYR A O 1
ATOM 1112 N N . TYR A 1 136 ? -2.640 -8.782 3.856 1.00 94.06 136 TYR A N 1
ATOM 1113 C CA . TYR A 1 136 ? -2.115 -7.593 3.203 1.00 94.06 136 TYR A CA 1
ATOM 1114 C C . TYR A 1 136 ? -3.266 -6.776 2.632 1.00 94.06 136 TYR A C 1
ATOM 1116 O O . TYR A 1 136 ? -4.072 -7.313 1.876 1.00 94.06 136 TYR A O 1
ATOM 1124 N N . ILE A 1 137 ? -3.347 -5.497 2.989 1.00 94.25 137 ILE A N 1
ATOM 1125 C CA . ILE A 1 137 ? -4.346 -4.555 2.479 1.00 94.25 137 ILE A CA 1
ATOM 1126 C C . ILE A 1 137 ? -3.700 -3.656 1.435 1.00 94.25 137 ILE A C 1
ATOM 1128 O O . ILE A 1 137 ? -2.612 -3.123 1.646 1.00 94.25 137 ILE A O 1
ATOM 1132 N N . GLY A 1 138 ? -4.404 -3.469 0.327 1.00 92.69 138 GLY A N 1
ATOM 1133 C CA . GLY A 1 138 ? -4.027 -2.543 -0.723 1.00 92.69 138 GLY A CA 1
ATOM 1134 C C . GLY A 1 138 ? -4.593 -1.146 -0.501 1.00 92.69 138 GLY A C 1
ATOM 1135 O O . GLY A 1 138 ? -5.813 -0.987 -0.414 1.00 92.69 138 GLY A O 1
ATOM 1136 N N . ALA A 1 139 ? -3.713 -0.147 -0.463 1.00 93.81 139 ALA A N 1
ATOM 1137 C CA . ALA A 1 139 ? -4.053 1.271 -0.467 1.00 93.81 139 ALA A CA 1
ATOM 1138 C C . ALA A 1 139 ? -3.513 1.928 -1.745 1.00 93.81 139 ALA A C 1
ATOM 1140 O O . ALA A 1 139 ? -2.376 1.695 -2.143 1.00 93.81 139 ALA A O 1
ATOM 1141 N N . HIS A 1 140 ? -4.327 2.737 -2.410 1.00 91.94 140 HIS A N 1
ATOM 1142 C CA . HIS A 1 140 ? -3.968 3.427 -3.644 1.00 91.94 140 HIS A CA 1
ATOM 1143 C C . HIS A 1 140 ? -4.118 4.937 -3.475 1.00 91.94 140 HIS A C 1
ATOM 1145 O O . HIS A 1 140 ? -5.147 5.436 -3.006 1.00 91.94 140 HIS A O 1
ATOM 1151 N N . LEU A 1 141 ? -3.057 5.645 -3.854 1.00 91.75 141 LEU A N 1
ATOM 1152 C CA . LEU A 1 141 ? -2.985 7.093 -3.955 1.00 91.75 141 LEU A CA 1
ATOM 1153 C C . LEU A 1 141 ? -3.063 7.456 -5.435 1.00 91.75 141 LEU A C 1
ATOM 1155 O O . LEU A 1 141 ? -2.140 7.169 -6.199 1.00 91.75 141 LEU A O 1
ATOM 1159 N N . ASN A 1 142 ? -4.171 8.084 -5.833 1.00 89.88 142 ASN A N 1
ATOM 1160 C CA . ASN A 1 142 ? -4.375 8.546 -7.203 1.00 89.88 142 ASN A CA 1
ATOM 1161 C C . ASN A 1 142 ? -3.576 9.835 -7.451 1.00 89.88 142 ASN A C 1
ATOM 1163 O O . ASN A 1 142 ? -4.128 10.936 -7.419 1.00 89.88 142 ASN A O 1
ATOM 1167 N N . LEU A 1 143 ? -2.267 9.681 -7.631 1.00 91.00 143 LEU A N 1
ATOM 1168 C CA . LEU A 1 143 ? -1.301 10.757 -7.827 1.00 91.00 143 LEU A CA 1
ATOM 1169 C C . LEU A 1 143 ? -0.383 10.431 -9.001 1.00 91.00 143 LEU A C 1
ATOM 1171 O O . LEU A 1 143 ? -0.158 9.273 -9.344 1.00 91.00 143 LEU A O 1
ATOM 1175 N N . GLU A 1 144 ? 0.186 11.468 -9.601 1.00 90.25 144 GLU A N 1
ATOM 1176 C CA . GLU A 1 144 ? 1.072 11.335 -10.751 1.00 90.25 144 GLU A CA 1
ATOM 1177 C C . GLU A 1 144 ? 2.526 11.570 -10.343 1.00 90.25 144 GLU A C 1
ATOM 1179 O O . GLU A 1 144 ? 2.826 12.512 -9.609 1.00 90.25 144 GLU A O 1
ATOM 1184 N N . VAL A 1 145 ? 3.440 10.746 -10.858 1.00 89.88 145 VAL A N 1
ATOM 1185 C CA . VAL A 1 145 ? 4.876 11.036 -10.752 1.00 89.88 145 VAL A CA 1
ATOM 1186 C C . VAL A 1 145 ? 5.244 12.278 -11.569 1.00 89.88 145 VAL A C 1
ATOM 1188 O O . VAL A 1 145 ? 4.543 12.643 -12.514 1.00 89.88 145 VAL A O 1
ATOM 1191 N N . GLU A 1 146 ? 6.346 12.941 -11.236 1.00 90.38 146 GLU A N 1
ATOM 1192 C CA . GLU A 1 146 ? 6.751 14.178 -11.905 1.00 90.38 146 GLU A CA 1
ATOM 1193 C C . GLU A 1 146 ? 6.970 13.988 -13.412 1.00 90.38 146 GLU A C 1
ATOM 1195 O O . GLU A 1 146 ? 6.390 14.722 -14.217 1.00 90.38 146 GLU A O 1
ATOM 1200 N N . ASP A 1 147 ? 7.763 12.976 -13.781 1.00 89.69 147 ASP A N 1
ATOM 1201 C CA . ASP A 1 147 ? 8.027 12.587 -15.169 1.00 89.69 147 ASP A CA 1
ATOM 1202 C C . ASP A 1 147 ? 8.415 11.101 -15.261 1.00 89.69 147 ASP A C 1
ATOM 1204 O O . ASP A 1 147 ? 9.504 10.708 -14.842 1.00 89.69 147 ASP A O 1
ATOM 1208 N N . LYS A 1 148 ? 7.549 10.275 -15.868 1.00 85.44 148 LYS A N 1
ATOM 1209 C CA . LYS A 1 148 ? 7.751 8.820 -16.028 1.00 85.44 148 LYS A CA 1
ATOM 1210 C C . LYS A 1 148 ? 8.999 8.454 -16.854 1.00 85.44 148 LYS A C 1
ATOM 1212 O O . LYS A 1 148 ? 9.491 7.334 -16.715 1.00 85.44 148 LYS A O 1
ATOM 1217 N N . LYS A 1 149 ? 9.499 9.342 -17.724 1.00 88.88 149 LYS A N 1
ATOM 1218 C CA . LYS A 1 149 ? 10.642 9.074 -18.621 1.00 88.88 149 LYS A CA 1
ATOM 1219 C C . LYS A 1 149 ? 11.979 9.549 -18.054 1.00 88.88 149 LYS A C 1
ATOM 1221 O O . LYS A 1 149 ? 13.025 9.055 -18.469 1.00 88.88 149 LYS A O 1
ATOM 1226 N N . HIS A 1 150 ? 11.964 10.484 -17.110 1.00 90.44 150 HIS A N 1
ATOM 1227 C CA . HIS A 1 150 ? 13.179 11.057 -16.544 1.00 90.44 150 HIS A CA 1
ATOM 1228 C C . HIS A 1 150 ? 13.862 10.084 -15.560 1.00 90.44 150 HIS A C 1
ATOM 1230 O O . HIS A 1 150 ? 13.179 9.443 -14.760 1.00 90.44 150 HIS A O 1
ATOM 1236 N N . PRO A 1 151 ? 15.207 9.989 -15.530 1.00 85.31 151 PRO A N 1
ATOM 1237 C CA . PRO A 1 151 ? 15.925 9.021 -14.690 1.00 85.31 151 PRO A CA 1
ATOM 1238 C C . PRO A 1 151 ? 15.679 9.181 -13.180 1.00 85.31 151 PRO A C 1
ATOM 1240 O O . PRO A 1 151 ? 15.641 8.180 -12.471 1.00 85.31 151 PRO A O 1
ATOM 1243 N N . ILE A 1 152 ? 15.499 10.420 -12.706 1.00 86.88 152 ILE A N 1
ATOM 1244 C CA . ILE A 1 152 ? 15.247 10.760 -11.290 1.00 86.88 152 ILE A CA 1
ATOM 1245 C C . ILE A 1 152 ? 13.772 11.103 -11.013 1.00 86.88 152 ILE A C 1
ATOM 1247 O O . ILE A 1 152 ? 13.140 10.434 -10.206 1.00 86.88 152 ILE A O 1
ATOM 1251 N N . LYS A 1 153 ? 13.202 12.104 -11.702 1.00 89.31 153 LYS A N 1
ATOM 1252 C CA . LYS A 1 153 ? 11.820 12.586 -11.498 1.00 89.31 153 LYS A CA 1
ATOM 1253 C C . LYS A 1 153 ? 10.724 11.514 -11.603 1.00 89.31 153 LYS A C 1
ATOM 1255 O O . LYS A 1 153 ? 9.643 11.704 -11.063 1.00 89.31 153 LYS A O 1
ATOM 1260 N N . LYS A 1 154 ? 10.988 10.354 -12.214 1.00 87.25 154 LYS A N 1
ATOM 1261 C CA . LYS A 1 154 ? 10.062 9.206 -12.177 1.00 87.25 154 LYS A CA 1
ATOM 1262 C C . LYS A 1 154 ? 9.817 8.641 -10.771 1.00 87.25 154 LYS A C 1
ATOM 1264 O O . LYS A 1 154 ? 8.897 7.850 -10.604 1.00 87.25 154 LYS A O 1
ATOM 1269 N N . TYR A 1 155 ? 10.650 9.012 -9.798 1.00 88.25 155 TYR A N 1
ATOM 1270 C CA . TYR A 1 155 ? 10.548 8.612 -8.393 1.00 88.25 155 TYR A CA 1
ATOM 1271 C C . TYR A 1 155 ? 9.978 9.712 -7.484 1.00 88.25 155 TYR A C 1
ATOM 1273 O O . TYR A 1 155 ? 9.823 9.475 -6.291 1.00 88.25 155 TYR A O 1
ATOM 1281 N N . LEU A 1 156 ? 9.681 10.897 -8.026 1.00 92.00 156 LEU A N 1
ATOM 1282 C CA . LEU A 1 156 ? 9.061 12.007 -7.302 1.00 92.00 156 LEU A CA 1
ATOM 1283 C C . LEU A 1 156 ? 7.587 12.113 -7.688 1.00 92.00 156 LEU A C 1
ATOM 1285 O O . LEU A 1 156 ? 7.223 11.816 -8.826 1.00 92.00 156 LEU A O 1
ATOM 1289 N N . VAL A 1 157 ? 6.742 12.537 -6.754 1.00 92.94 157 VAL A N 1
ATOM 1290 C CA . VAL A 1 157 ? 5.283 12.550 -6.894 1.00 92.94 157 VAL A CA 1
ATOM 1291 C C . VAL A 1 157 ? 4.748 13.971 -6.774 1.00 92.94 157 VAL A C 1
ATOM 1293 O O . VAL A 1 157 ? 5.010 14.679 -5.802 1.00 92.94 157 VAL A O 1
ATOM 1296 N N . LYS A 1 158 ? 3.936 14.381 -7.750 1.00 92.31 158 LYS A N 1
ATOM 1297 C CA . LYS A 1 158 ? 3.283 15.693 -7.756 1.00 92.31 158 LYS A CA 1
ATOM 1298 C C . LYS A 1 158 ? 2.222 15.758 -6.663 1.00 92.31 158 LYS A C 1
ATOM 1300 O O . LYS A 1 158 ? 1.420 14.834 -6.528 1.00 92.31 158 LYS A O 1
ATOM 1305 N N . ASN A 1 159 ? 2.171 16.883 -5.949 1.00 91.06 159 ASN A N 1
ATOM 1306 C CA . ASN A 1 159 ? 1.129 17.200 -4.963 1.00 91.06 159 ASN A CA 1
ATOM 1307 C C . ASN A 1 159 ? 0.938 16.099 -3.906 1.00 91.06 159 ASN A C 1
ATOM 1309 O O . ASN A 1 159 ? -0.169 15.885 -3.411 1.00 91.06 159 ASN A O 1
ATOM 1313 N N . ILE A 1 160 ? 2.012 15.375 -3.565 1.00 93.31 160 ILE A N 1
ATOM 1314 C CA . ILE A 1 160 ? 1.943 14.259 -2.617 1.00 93.31 160 ILE A CA 1
ATOM 1315 C C . ILE A 1 160 ? 1.397 14.707 -1.256 1.00 93.31 160 ILE A C 1
ATOM 1317 O O . ILE A 1 160 ? 0.718 13.953 -0.576 1.00 93.31 160 ILE A O 1
ATOM 1321 N N . TYR A 1 161 ? 1.606 15.966 -0.888 1.00 92.50 161 TYR A N 1
ATOM 1322 C CA . TYR A 1 161 ? 1.162 16.526 0.381 1.00 92.50 161 TYR A CA 1
ATOM 1323 C C . TYR A 1 161 ? -0.287 17.043 0.389 1.00 92.50 161 TYR A C 1
ATOM 1325 O O . TYR A 1 161 ? -0.771 17.404 1.458 1.00 92.50 161 TYR A O 1
ATOM 1333 N N . ASP A 1 162 ? -0.991 17.017 -0.748 1.00 91.50 162 ASP A N 1
ATOM 1334 C CA . ASP A 1 162 ? -2.369 17.518 -0.895 1.00 91.50 162 ASP A CA 1
ATOM 1335 C C . ASP A 1 162 ? -3.412 16.381 -0.941 1.00 91.50 162 ASP A C 1
ATOM 1337 O O . ASP A 1 162 ? -4.527 16.533 -1.455 1.00 91.50 162 ASP A O 1
ATOM 1341 N N . ILE A 1 163 ? -3.056 15.195 -0.431 1.00 91.06 163 ILE A N 1
ATOM 1342 C CA . ILE A 1 163 ? -3.916 14.006 -0.466 1.00 91.06 163 ILE A CA 1
ATOM 1343 C C . ILE A 1 163 ? -5.141 14.198 0.425 1.00 91.06 163 ILE A C 1
ATOM 1345 O O . ILE A 1 163 ? -5.047 14.221 1.646 1.00 91.06 163 ILE A O 1
ATOM 1349 N N . LYS A 1 164 ? -6.329 14.204 -0.184 1.00 88.69 164 LYS A N 1
ATOM 1350 C CA . LYS A 1 164 ? -7.608 14.268 0.550 1.00 88.69 164 LYS A CA 1
ATOM 1351 C C . LYS A 1 164 ? -8.254 12.904 0.763 1.00 88.69 164 LYS A C 1
ATOM 1353 O O . LYS A 1 164 ? -9.077 12.732 1.663 1.00 88.69 164 LYS A O 1
ATOM 1358 N N . ARG A 1 165 ? -7.951 11.945 -0.115 1.00 91.56 165 ARG A N 1
ATOM 1359 C CA . ARG A 1 165 ? -8.595 10.630 -0.149 1.00 91.56 165 ARG A CA 1
ATOM 1360 C C . ARG A 1 165 ? -7.622 9.544 -0.560 1.00 91.56 165 ARG A C 1
ATOM 1362 O O . ARG A 1 165 ? -6.808 9.743 -1.455 1.00 91.56 165 ARG A O 1
ATOM 1369 N N . VAL A 1 166 ? -7.801 8.379 0.042 1.00 93.31 166 VAL A N 1
ATOM 1370 C CA . VAL A 1 166 ? -7.072 7.150 -0.267 1.00 93.31 166 VAL A CA 1
ATOM 1371 C C . VAL A 1 166 ? -8.078 6.078 -0.646 1.00 93.31 166 VAL A C 1
ATOM 1373 O O . VAL A 1 166 ? -9.136 5.958 -0.022 1.00 93.31 166 VAL A O 1
ATOM 1376 N N . GLN A 1 167 ? -7.771 5.300 -1.676 1.00 92.50 167 GLN A N 1
ATOM 1377 C CA . GLN A 1 167 ? -8.612 4.194 -2.107 1.00 92.50 167 GLN A CA 1
ATOM 1378 C C . GLN A 1 167 ? -8.091 2.884 -1.515 1.00 92.50 167 GLN A C 1
ATOM 1380 O O . GLN A 1 167 ? -7.013 2.419 -1.863 1.00 92.50 167 GLN A O 1
ATOM 1385 N N . LEU A 1 168 ? -8.867 2.253 -0.640 1.00 93.12 168 LEU A N 1
ATOM 1386 C CA . LEU A 1 168 ? -8.616 0.886 -0.200 1.00 93.12 168 LEU A CA 1
ATOM 1387 C C . LEU A 1 168 ? -9.246 -0.059 -1.215 1.00 93.12 168 LEU A C 1
ATOM 1389 O O . LEU A 1 168 ? -10.475 -0.133 -1.325 1.00 93.12 168 LEU A O 1
ATOM 1393 N N . TYR A 1 169 ? -8.412 -0.745 -1.990 1.00 88.06 169 TYR A N 1
ATOM 1394 C CA . TYR A 1 169 ? -8.895 -1.556 -3.104 1.00 88.06 169 TYR A CA 1
ATOM 1395 C C . TYR A 1 169 ? -9.155 -3.015 -2.732 1.00 88.06 169 TYR A C 1
ATOM 1397 O O . TYR A 1 169 ? -9.860 -3.690 -3.466 1.00 88.06 169 TYR A O 1
ATOM 1405 N N . GLY A 1 170 ? -8.681 -3.499 -1.584 1.00 89.75 170 GLY A N 1
ATOM 1406 C CA . GLY A 1 170 ? -9.022 -4.832 -1.086 1.00 89.75 170 GLY A CA 1
ATOM 1407 C C . GLY A 1 170 ? -7.930 -5.429 -0.215 1.00 89.75 170 GLY A C 1
ATOM 1408 O O . GLY A 1 170 ? -7.029 -4.723 0.240 1.00 89.75 170 GLY A O 1
ATOM 1409 N N . TYR A 1 171 ? -8.012 -6.736 0.018 1.00 91.81 171 TYR A N 1
ATOM 1410 C CA . TYR A 1 171 ? -7.027 -7.465 0.807 1.00 91.81 171 TYR A CA 1
ATOM 1411 C C . TYR A 1 171 ? -6.689 -8.839 0.225 1.00 91.81 171 TYR A C 1
ATOM 1413 O O . TYR A 1 171 ? -7.424 -9.398 -0.592 1.00 91.81 171 TYR A O 1
ATOM 1421 N N . LEU A 1 172 ? -5.573 -9.400 0.681 1.00 90.50 172 LEU A N 1
ATOM 1422 C CA . LEU A 1 172 ? -5.158 -10.768 0.406 1.00 90.50 172 LEU A CA 1
ATOM 1423 C C . LEU A 1 172 ? -4.688 -11.466 1.677 1.00 90.50 172 LEU A C 1
ATOM 1425 O O . LEU A 1 172 ? -4.145 -10.848 2.587 1.00 90.50 172 LEU A O 1
ATOM 1429 N N . GLU A 1 173 ? -4.894 -12.778 1.714 1.00 91.38 173 GLU A N 1
ATOM 1430 C CA . GLU A 1 173 ? -4.429 -13.650 2.789 1.00 91.38 173 GLU A CA 1
ATOM 1431 C C . GLU A 1 173 ? -3.089 -14.260 2.425 1.00 91.38 173 GLU A C 1
ATOM 1433 O O . GLU A 1 173 ? -2.932 -14.820 1.339 1.00 91.38 173 GLU A O 1
ATOM 1438 N N . THR A 1 174 ? -2.146 -14.247 3.360 1.00 89.75 174 THR A N 1
ATOM 1439 C CA . THR A 1 174 ? -0.825 -14.851 3.155 1.00 89.75 174 THR A CA 1
ATOM 1440 C C . THR A 1 174 ? -0.941 -16.329 2.816 1.00 89.75 174 THR A C 1
ATOM 1442 O O . THR A 1 174 ? -0.314 -16.785 1.869 1.00 89.75 174 THR A O 1
ATOM 1445 N N . LYS A 1 175 ? -1.834 -17.068 3.489 1.00 88.25 175 LYS A N 1
ATOM 1446 C CA . LYS A 1 175 ? -2.095 -18.483 3.172 1.00 88.25 175 LYS A CA 1
ATOM 1447 C C . LYS A 1 175 ? -2.557 -18.687 1.726 1.00 88.25 175 LYS A C 1
ATOM 1449 O O . LYS A 1 175 ? -2.172 -19.665 1.090 1.00 88.25 175 LYS A O 1
ATOM 1454 N N . PHE A 1 176 ? -3.383 -17.775 1.209 1.00 86.06 176 PHE A N 1
ATOM 1455 C CA . PHE A 1 176 ? -3.824 -17.821 -0.181 1.00 86.06 176 PHE A CA 1
ATOM 1456 C C . PHE A 1 176 ? -2.657 -17.521 -1.120 1.00 86.06 176 PHE A C 1
ATOM 1458 O O . PHE A 1 176 ? -2.403 -18.315 -2.019 1.00 86.06 176 PHE A O 1
ATOM 1465 N N . ILE A 1 177 ? -1.902 -16.452 -0.859 1.00 84.44 177 ILE A N 1
ATOM 1466 C CA . ILE A 1 177 ? -0.721 -16.060 -1.639 1.00 84.44 177 ILE A CA 1
ATOM 1467 C C . ILE A 1 177 ? 0.287 -17.215 -1.733 1.00 84.44 177 ILE A C 1
ATOM 1469 O O . ILE A 1 177 ? 0.713 -17.571 -2.824 1.00 84.44 177 ILE A O 1
ATOM 1473 N N . GLU A 1 178 ? 0.605 -17.863 -0.613 1.00 83.62 178 GLU A N 1
ATOM 1474 C CA . GLU A 1 178 ? 1.543 -18.993 -0.559 1.00 83.62 178 GLU A CA 1
ATOM 1475 C C . GLU A 1 178 ? 1.068 -20.231 -1.322 1.00 83.62 178 GLU A C 1
ATOM 1477 O O . GLU A 1 178 ? 1.877 -21.087 -1.684 1.00 83.62 178 GLU A O 1
ATOM 1482 N N . SER A 1 179 ? -0.240 -20.336 -1.558 1.00 84.81 179 SER A N 1
ATOM 1483 C CA . SER A 1 179 ? -0.831 -21.399 -2.367 1.00 84.81 179 SER A CA 1
ATOM 1484 C C . SER A 1 179 ? -0.823 -21.091 -3.864 1.00 84.81 179 SER A C 1
ATOM 1486 O O . SER A 1 179 ? -1.138 -21.977 -4.664 1.00 84.81 179 SER A O 1
ATOM 1488 N N . LEU A 1 180 ? -0.487 -19.864 -4.267 1.00 83.69 180 LEU A N 1
ATOM 1489 C CA . LEU A 1 180 ? -0.449 -19.479 -5.668 1.00 83.69 180 LEU A CA 1
ATOM 1490 C C . LEU A 1 180 ? 0.912 -19.786 -6.285 1.00 83.69 180 LEU A C 1
ATOM 1492 O O . LEU A 1 180 ? 1.964 -19.534 -5.704 1.00 83.69 180 LEU A O 1
ATOM 1496 N N . ARG A 1 181 ? 0.870 -20.283 -7.518 1.00 84.56 181 ARG A N 1
ATOM 1497 C CA . ARG A 1 181 ? 1.991 -20.222 -8.459 1.00 84.56 181 ARG A CA 1
ATOM 1498 C C . ARG A 1 181 ? 1.586 -19.354 -9.634 1.00 84.56 181 ARG A C 1
ATOM 1500 O O . ARG A 1 181 ? 0.394 -19.134 -9.851 1.00 84.56 181 ARG A O 1
ATOM 1507 N N . TYR A 1 182 ? 2.541 -18.873 -10.408 1.00 79.81 182 TYR A N 1
ATOM 1508 C CA . TYR A 1 182 ? 2.259 -18.024 -11.552 1.00 79.81 182 TYR A CA 1
ATOM 1509 C C . TYR A 1 182 ? 3.077 -18.415 -12.780 1.00 79.81 182 TYR A C 1
ATOM 1511 O O . TYR A 1 182 ? 4.053 -19.160 -12.712 1.00 79.81 182 TYR A O 1
ATOM 1519 N N . GLU A 1 183 ? 2.636 -17.893 -13.913 1.00 82.38 183 GLU A N 1
ATOM 1520 C CA . GLU A 1 183 ? 3.307 -17.977 -15.201 1.00 82.38 183 GLU A CA 1
ATOM 1521 C C . GLU A 1 183 ? 3.293 -16.589 -15.844 1.00 82.38 183 GLU A C 1
ATOM 1523 O O . GLU A 1 183 ? 2.307 -15.851 -15.717 1.00 82.38 183 GLU A O 1
ATOM 1528 N N . VAL A 1 184 ? 4.380 -16.227 -16.527 1.00 80.69 184 VAL A N 1
ATOM 1529 C CA . VAL A 1 184 ? 4.441 -14.997 -17.325 1.00 80.69 184 VAL A CA 1
ATOM 1530 C C . VAL A 1 184 ? 3.979 -15.311 -18.739 1.00 80.69 184 VAL A C 1
ATOM 1532 O O . VAL A 1 184 ? 4.593 -16.114 -19.435 1.00 80.69 184 VAL A O 1
ATOM 1535 N N . VAL A 1 185 ? 2.923 -14.639 -19.180 1.00 79.31 185 VAL A N 1
ATOM 1536 C CA . VAL A 1 185 ? 2.413 -14.728 -20.547 1.00 79.31 185 VAL A CA 1
ATOM 1537 C C . VAL A 1 185 ? 2.788 -13.449 -21.284 1.00 79.31 185 VAL A C 1
ATOM 1539 O O . VAL A 1 185 ? 2.376 -12.355 -20.897 1.00 79.31 185 VAL A O 1
ATOM 1542 N N . ASN A 1 186 ? 3.559 -13.574 -22.361 1.00 79.56 186 ASN A N 1
ATOM 1543 C CA . ASN A 1 186 ? 3.859 -12.450 -23.243 1.00 79.56 186 ASN A CA 1
ATOM 1544 C C . ASN A 1 186 ? 2.716 -12.275 -24.243 1.00 79.56 186 ASN A C 1
ATOM 1546 O O . ASN A 1 186 ? 2.376 -13.197 -24.986 1.00 79.56 186 ASN A O 1
ATOM 1550 N N . LYS A 1 187 ? 2.118 -11.087 -24.272 1.00 75.06 187 LYS A N 1
ATOM 1551 C CA . LYS A 1 187 ? 1.135 -10.733 -25.293 1.00 75.06 187 LYS A CA 1
ATOM 1552 C C . LYS A 1 187 ? 1.798 -10.365 -26.614 1.00 75.06 187 LYS A C 1
ATOM 1554 O O . LYS A 1 187 ? 2.961 -9.975 -26.660 1.00 75.06 187 LYS A O 1
ATOM 1559 N N . LYS A 1 188 ? 0.990 -10.399 -27.681 1.00 76.94 188 LYS A N 1
ATOM 1560 C CA . LYS A 1 188 ? 1.370 -9.948 -29.031 1.00 76.94 188 LYS A CA 1
ATOM 1561 C C . LYS A 1 188 ? 1.874 -8.495 -29.070 1.00 76.94 188 LYS A C 1
ATOM 1563 O O . LYS A 1 188 ? 2.659 -8.168 -29.945 1.00 76.94 188 LYS A O 1
ATOM 1568 N N . ASP A 1 189 ? 1.451 -7.646 -28.129 1.00 74.94 189 ASP A N 1
ATOM 1569 C CA . ASP A 1 189 ? 1.882 -6.243 -27.998 1.00 74.94 189 ASP A CA 1
ATOM 1570 C C . ASP A 1 189 ? 3.140 -6.063 -27.122 1.00 74.94 189 ASP A C 1
ATOM 1572 O O . ASP A 1 189 ? 3.496 -4.941 -26.769 1.00 74.94 189 ASP A O 1
ATOM 1576 N N . GLY A 1 190 ? 3.795 -7.159 -26.720 1.00 70.25 190 GLY A N 1
ATOM 1577 C CA . GLY A 1 190 ? 4.975 -7.144 -25.855 1.00 70.25 190 GLY A CA 1
ATOM 1578 C C . GLY A 1 190 ? 4.674 -6.938 -24.367 1.00 70.25 190 GLY A C 1
ATOM 1579 O O . GLY A 1 190 ? 5.598 -6.976 -23.550 1.00 70.25 190 GLY A O 1
ATOM 1580 N N . LYS A 1 191 ? 3.406 -6.757 -23.965 1.00 69.50 191 LYS A N 1
ATOM 1581 C CA . LYS A 1 191 ? 3.051 -6.639 -22.544 1.00 69.50 191 LYS A CA 1
ATOM 1582 C C . LYS A 1 191 ? 3.112 -7.998 -21.853 1.00 69.50 191 LYS A C 1
ATOM 1584 O O . LYS A 1 191 ? 2.573 -8.990 -22.342 1.00 69.50 191 LYS A O 1
ATOM 1589 N N . LYS A 1 192 ? 3.719 -8.019 -20.666 1.00 68.00 192 LYS A N 1
ATOM 1590 C CA . LYS A 1 192 ? 3.725 -9.179 -19.767 1.00 68.00 192 LYS A CA 1
ATOM 1591 C C . LYS A 1 192 ? 2.426 -9.207 -18.961 1.00 68.00 192 LYS A C 1
ATOM 1593 O O . LYS A 1 192 ? 2.115 -8.241 -18.269 1.00 68.00 192 LYS A O 1
ATOM 1598 N N . GLU A 1 193 ? 1.679 -10.303 -19.039 1.00 69.25 193 GLU A N 1
ATOM 1599 C CA . GLU A 1 193 ? 0.601 -10.628 -18.099 1.00 69.25 193 GLU A CA 1
ATOM 1600 C C . GLU A 1 193 ? 1.068 -11.729 -17.142 1.00 69.25 193 GLU A C 1
ATOM 1602 O O . GLU A 1 193 ? 1.719 -12.688 -17.551 1.00 69.25 193 GLU A O 1
ATOM 1607 N N . TYR A 1 194 ? 0.714 -11.603 -15.865 1.00 74.31 194 TYR A N 1
ATOM 1608 C CA . TYR A 1 194 ? 1.026 -12.597 -14.842 1.00 74.31 194 TYR A CA 1
ATOM 1609 C C . TYR A 1 194 ? -0.236 -13.397 -14.552 1.00 74.31 194 TYR A C 1
ATOM 1611 O O . TYR A 1 194 ? -1.243 -12.846 -14.103 1.00 74.31 194 TYR A O 1
ATOM 1619 N N . LYS A 1 195 ? -0.202 -14.698 -14.832 1.00 75.50 195 LYS A N 1
ATOM 1620 C CA . LYS A 1 195 ? -1.358 -15.575 -14.660 1.00 75.50 195 LYS A CA 1
ATOM 1621 C C . LYS A 1 195 ? -1.153 -16.451 -13.435 1.00 75.50 195 LYS A C 1
ATOM 1623 O O . LYS A 1 195 ? -0.162 -17.169 -13.362 1.00 75.50 195 LYS A O 1
ATOM 1628 N N . PHE A 1 196 ? -2.081 -16.383 -12.484 1.00 76.88 196 PHE A N 1
ATOM 1629 C CA . PHE A 1 196 ? -1.987 -17.080 -11.200 1.00 76.88 196 PHE A CA 1
ATOM 1630 C C . PHE A 1 196 ? -2.819 -18.351 -11.190 1.00 76.88 196 PHE A C 1
ATOM 1632 O O . PHE A 1 196 ? -3.933 -18.398 -11.713 1.00 76.88 196 PHE A O 1
ATOM 1639 N N . TYR A 1 197 ? -2.274 -19.375 -10.550 1.00 80.00 197 TYR A N 1
ATOM 1640 C CA . TYR A 1 197 ? -2.817 -20.716 -10.518 1.00 80.00 197 TYR A CA 1
ATOM 1641 C C . TYR A 1 197 ? -2.820 -21.240 -9.089 1.00 80.00 197 TYR A C 1
ATOM 1643 O O . TYR A 1 197 ? -1.862 -21.065 -8.338 1.00 80.00 197 TYR A O 1
ATOM 1651 N N . THR A 1 198 ? -3.904 -21.919 -8.732 1.00 83.25 198 THR A N 1
ATOM 1652 C CA . THR A 1 198 ? -4.002 -22.688 -7.488 1.00 83.25 198 THR A CA 1
ATOM 1653 C C . THR A 1 198 ? -3.555 -24.127 -7.732 1.00 83.25 198 THR A C 1
ATOM 1655 O O . THR A 1 198 ? -3.431 -24.555 -8.882 1.00 83.25 198 THR A O 1
ATOM 1658 N N . LYS A 1 199 ? -3.401 -24.909 -6.655 1.00 82.62 199 LYS A N 1
ATOM 1659 C CA . LYS A 1 199 ? -3.064 -26.346 -6.706 1.00 82.62 199 LYS A CA 1
ATOM 1660 C C . LYS A 1 199 ? -3.987 -27.192 -7.597 1.00 82.62 199 LYS A C 1
ATOM 1662 O O . LYS A 1 199 ? -3.628 -28.304 -7.952 1.00 82.62 199 LYS A O 1
ATOM 1667 N N . LYS A 1 200 ? -5.164 -26.674 -7.968 1.00 81.81 200 LYS A N 1
ATOM 1668 C CA . LYS A 1 200 ? -6.115 -27.334 -8.874 1.00 81.81 200 LYS A CA 1
ATOM 1669 C C . LYS A 1 200 ? -5.692 -27.294 -10.352 1.00 81.81 200 LYS A C 1
ATOM 1671 O O . LYS A 1 200 ? -6.308 -27.973 -11.164 1.00 81.81 200 LYS A O 1
ATOM 1676 N N . ALA A 1 201 ? -4.705 -26.481 -10.732 1.00 81.50 201 ALA A N 1
ATOM 1677 C CA . ALA A 1 201 ? -4.284 -26.346 -12.125 1.00 81.50 201 ALA A CA 1
ATOM 1678 C C . ALA A 1 201 ? -3.405 -27.520 -12.591 1.00 81.50 201 ALA A C 1
ATOM 1680 O O . ALA A 1 201 ? -2.483 -27.930 -11.883 1.00 81.50 201 ALA A O 1
ATOM 1681 N N . SER A 1 202 ? -3.608 -27.988 -13.829 1.00 72.69 202 SER A N 1
ATOM 1682 C CA . SER A 1 202 ? -2.659 -28.907 -14.469 1.00 72.69 202 SER A CA 1
ATOM 1683 C C . SER A 1 202 ? -1.270 -28.253 -14.543 1.00 72.69 202 SER A C 1
ATOM 1685 O O . SER A 1 202 ? -1.130 -27.038 -14.747 1.00 72.69 202 SER A O 1
ATOM 1687 N N . ASN A 1 203 ? -0.215 -29.038 -14.306 1.00 83.62 203 ASN A N 1
ATOM 1688 C CA . ASN A 1 203 ? 1.172 -28.559 -14.248 1.00 83.62 203 ASN A CA 1
ATOM 1689 C C . ASN A 1 203 ? 1.421 -27.448 -13.203 1.00 83.62 203 ASN A C 1
ATOM 1691 O O . ASN A 1 203 ? 2.232 -26.556 -13.451 1.00 83.62 203 ASN A O 1
ATOM 1695 N N . TYR A 1 204 ? 0.712 -27.440 -12.066 1.00 85.50 204 TYR A N 1
ATOM 1696 C CA . TYR A 1 204 ? 0.929 -26.469 -10.980 1.00 85.50 204 TYR A CA 1
ATOM 1697 C C . TYR A 1 204 ? 2.386 -26.448 -10.490 1.00 85.50 204 TYR A C 1
ATOM 1699 O O . TYR A 1 204 ? 2.963 -25.375 -10.348 1.00 85.50 204 TYR A O 1
ATOM 1707 N N . GLU A 1 205 ? 3.012 -27.615 -10.321 1.00 88.62 205 GLU A N 1
ATOM 1708 C CA . GLU A 1 205 ? 4.395 -27.706 -9.823 1.00 88.62 205 GLU A CA 1
ATOM 1709 C C . GLU A 1 205 ? 5.451 -27.190 -10.811 1.00 88.62 205 GLU A C 1
ATOM 1711 O O . GLU A 1 205 ? 6.540 -26.814 -10.393 1.00 88.62 205 GLU A O 1
ATOM 1716 N N . LYS A 1 206 ? 5.127 -27.104 -12.109 1.00 87.94 206 LYS A N 1
ATOM 1717 C CA . LYS A 1 206 ? 6.027 -26.539 -13.132 1.00 87.94 206 LYS A CA 1
ATOM 1718 C C . LYS A 1 206 ? 6.003 -25.004 -13.175 1.00 87.94 206 LYS A C 1
ATOM 1720 O O . LYS A 1 206 ? 6.719 -24.416 -13.975 1.00 87.94 206 LYS A O 1
ATOM 1725 N N . LYS A 1 207 ? 5.146 -24.360 -12.375 1.00 86.94 207 LYS A N 1
ATOM 1726 C CA . LYS A 1 207 ? 4.958 -22.904 -12.359 1.00 86.94 207 LYS A CA 1
ATOM 1727 C C . LYS A 1 207 ? 5.835 -22.244 -11.301 1.00 86.94 207 LYS A C 1
ATOM 1729 O O . LYS A 1 207 ? 6.153 -22.835 -10.264 1.00 86.94 207 LYS A O 1
ATOM 1734 N N . ASP A 1 208 ? 6.175 -20.985 -11.532 1.00 83.62 208 ASP A N 1
ATOM 1735 C CA . ASP A 1 208 ? 7.017 -20.231 -10.616 1.00 83.62 208 ASP A CA 1
ATOM 1736 C C . ASP A 1 208 ? 6.247 -19.814 -9.362 1.00 83.62 208 ASP A C 1
ATOM 1738 O O . ASP A 1 208 ? 5.038 -19.587 -9.378 1.00 83.62 208 ASP A O 1
ATOM 1742 N N . LYS A 1 209 ? 6.961 -19.693 -8.241 1.00 79.38 209 LYS A N 1
ATOM 1743 C CA . LYS A 1 209 ? 6.360 -19.283 -6.964 1.00 79.38 209 LYS A CA 1
ATOM 1744 C C . LYS A 1 209 ? 6.259 -17.759 -6.808 1.00 79.38 209 LYS A C 1
ATOM 1746 O O . LYS A 1 209 ? 5.293 -17.277 -6.239 1.00 79.38 209 LYS A O 1
ATOM 1751 N N . TYR A 1 210 ? 7.226 -16.997 -7.328 1.00 75.56 210 TYR A N 1
ATOM 1752 C CA . TYR A 1 210 ? 7.297 -15.533 -7.165 1.00 75.56 210 TYR A CA 1
ATOM 1753 C C . TYR A 1 210 ? 7.605 -14.800 -8.469 1.00 75.56 210 TYR A C 1
ATOM 1755 O O . TYR A 1 210 ? 8.537 -15.200 -9.173 1.00 75.56 210 TYR A O 1
ATOM 1763 N N . ALA A 1 211 ? 6.857 -13.736 -8.763 1.00 71.00 211 ALA A N 1
ATOM 1764 C CA . ALA A 1 211 ? 7.002 -12.913 -9.959 1.00 71.00 211 ALA A CA 1
ATOM 1765 C C . ALA A 1 211 ? 8.233 -12.013 -9.885 1.00 71.00 211 ALA A C 1
ATOM 1767 O O . ALA A 1 211 ? 8.450 -11.331 -8.892 1.00 71.00 211 ALA A O 1
ATOM 1768 N N . ASN A 1 212 ? 9.044 -11.980 -10.941 1.00 65.38 212 ASN A N 1
ATOM 1769 C CA . ASN A 1 212 ? 10.176 -11.057 -11.012 1.00 65.38 212 ASN A CA 1
ATOM 1770 C C . ASN A 1 212 ? 9.730 -9.755 -11.694 1.00 65.38 212 ASN A C 1
ATOM 1772 O O . ASN A 1 212 ? 9.315 -9.772 -12.858 1.00 65.38 212 ASN A O 1
ATOM 1776 N N . PHE A 1 213 ? 9.834 -8.634 -10.979 1.00 63.12 213 PHE A N 1
ATOM 1777 C CA . PHE A 1 213 ? 9.611 -7.289 -11.513 1.00 63.12 213 PHE A CA 1
ATOM 1778 C C . PHE A 1 213 ? 10.900 -6.484 -11.360 1.00 63.12 213 PHE A C 1
ATOM 1780 O O . PHE A 1 213 ? 11.179 -5.980 -10.278 1.00 63.12 213 PHE A O 1
ATOM 1787 N N . GLY A 1 214 ? 11.680 -6.364 -12.438 1.00 59.94 214 GLY A N 1
ATOM 1788 C CA . GLY A 1 214 ? 12.881 -5.525 -12.449 1.00 59.94 214 GLY A CA 1
ATOM 1789 C C . GLY A 1 214 ? 13.912 -5.878 -11.368 1.00 59.94 214 GLY A C 1
ATOM 1790 O O . GLY A 1 214 ? 14.014 -7.030 -10.951 1.00 59.94 214 GLY A O 1
ATOM 1791 N N . PHE A 1 215 ? 14.710 -4.879 -10.988 1.00 47.78 215 PHE A N 1
ATOM 1792 C CA . PHE A 1 215 ? 15.939 -5.045 -10.215 1.00 47.78 215 PHE A CA 1
ATOM 1793 C C . PHE A 1 215 ? 15.655 -5.450 -8.756 1.00 47.78 215 PHE A C 1
ATOM 1795 O O . PHE A 1 215 ? 15.299 -4.631 -7.916 1.00 47.78 215 PHE A O 1
ATOM 1802 N N . ASP A 1 216 ? 15.839 -6.741 -8.494 1.00 42.44 216 ASP A N 1
ATOM 1803 C CA . ASP A 1 216 ? 16.203 -7.340 -7.206 1.00 42.44 216 ASP A CA 1
ATOM 1804 C C . ASP A 1 216 ? 15.183 -7.398 -6.070 1.00 42.44 216 ASP A C 1
ATOM 1806 O O . ASP A 1 216 ? 15.560 -7.430 -4.901 1.00 42.44 216 ASP A O 1
ATOM 1810 N N . CYS A 1 217 ? 13.906 -7.599 -6.393 1.00 48.09 217 CYS A N 1
ATOM 1811 C CA . CYS A 1 217 ? 12.962 -8.248 -5.480 1.00 48.09 217 CYS A CA 1
ATOM 1812 C C . CYS A 1 217 ? 12.015 -9.150 -6.280 1.00 48.09 217 CYS A C 1
ATOM 1814 O O . CYS A 1 217 ? 11.550 -8.786 -7.363 1.00 48.09 217 CYS A O 1
ATOM 1816 N N . LYS A 1 218 ? 11.738 -10.359 -5.775 1.00 53.56 218 LYS A N 1
ATOM 1817 C CA . LYS A 1 218 ? 10.628 -11.160 -6.310 1.00 53.56 218 LYS A CA 1
ATOM 1818 C C . LYS A 1 218 ? 9.367 -10.709 -5.582 1.00 53.56 218 LYS A C 1
ATOM 1820 O O . LYS A 1 218 ? 9.411 -10.520 -4.374 1.00 53.56 218 LYS A O 1
ATOM 1825 N N . TRP A 1 219 ? 8.262 -10.547 -6.284 1.00 61.12 219 TRP A N 1
ATOM 1826 C CA . TRP A 1 219 ? 7.019 -10.013 -5.746 1.00 61.12 219 TRP A CA 1
ATOM 1827 C C . TRP A 1 219 ? 5.864 -10.980 -5.992 1.00 61.12 219 TRP A C 1
ATOM 1829 O O . TRP A 1 219 ? 5.916 -11.822 -6.890 1.00 61.12 219 TRP A O 1
ATOM 1839 N N . TYR A 1 220 ? 4.782 -10.827 -5.237 1.00 60.84 220 TYR A N 1
ATOM 1840 C CA . TYR A 1 220 ? 3.461 -11.192 -5.746 1.00 60.84 220 TYR A CA 1
ATOM 1841 C C . TYR A 1 220 ? 2.818 -9.954 -6.332 1.00 60.84 220 TYR A C 1
ATOM 1843 O O . TYR A 1 220 ? 2.848 -8.900 -5.712 1.00 60.84 220 TYR A O 1
ATOM 1851 N N . TYR A 1 221 ? 2.250 -10.104 -7.518 1.00 58.94 221 TYR A N 1
ATOM 1852 C CA . TYR A 1 221 ? 1.483 -9.085 -8.214 1.00 58.94 221 TYR A CA 1
ATOM 1853 C C . TYR A 1 221 ? 0.123 -9.697 -8.465 1.00 58.94 221 TYR A C 1
ATOM 1855 O O . TYR A 1 221 ? 0.041 -10.675 -9.184 1.00 58.94 221 TYR A O 1
ATOM 1863 N N . LEU A 1 222 ? -0.941 -9.224 -7.837 1.00 60.94 222 LEU A N 1
ATOM 1864 C CA . LEU A 1 222 ? -2.230 -9.906 -7.950 1.00 60.94 222 LEU A CA 1
ATOM 1865 C C . LEU A 1 222 ? -3.273 -8.945 -8.499 1.00 60.94 222 LEU A C 1
ATOM 1867 O O . LEU A 1 222 ? -3.679 -8.015 -7.813 1.00 60.94 222 LEU A O 1
ATOM 1871 N N . ASP A 1 223 ? -3.732 -9.212 -9.727 1.00 61.78 223 ASP A N 1
ATOM 1872 C CA . ASP A 1 223 ? -4.825 -8.478 -10.393 1.00 61.78 223 ASP A CA 1
ATOM 1873 C C . ASP A 1 223 ? -6.196 -8.706 -9.713 1.00 61.78 223 ASP A C 1
ATOM 1875 O O . ASP A 1 223 ? -7.208 -8.109 -10.100 1.00 61.78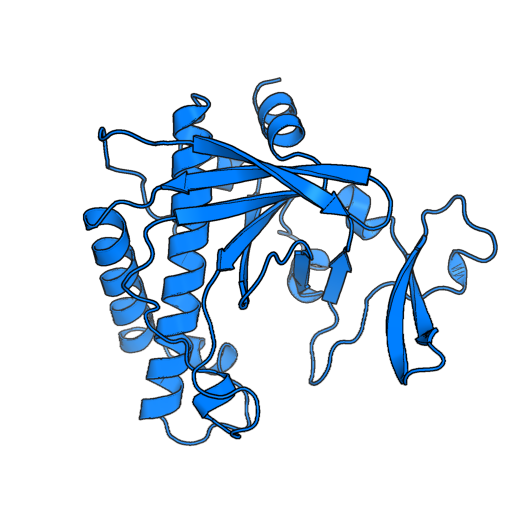 223 ASP A O 1
ATOM 1879 N N . ARG A 1 224 ? -6.251 -9.600 -8.713 1.00 68.12 224 ARG A N 1
ATOM 1880 C CA . ARG A 1 224 ? -7.453 -9.918 -7.943 1.00 68.12 224 ARG A CA 1
ATOM 1881 C C . ARG A 1 224 ? -7.157 -9.852 -6.452 1.00 68.12 224 ARG A C 1
ATOM 1883 O O . ARG A 1 224 ? -6.358 -10.628 -5.935 1.00 68.12 224 ARG A O 1
ATOM 1890 N N . VAL A 1 225 ? -7.866 -8.960 -5.777 1.00 78.44 225 VAL A N 1
ATOM 1891 C CA . VAL A 1 225 ? -7.922 -8.853 -4.319 1.00 78.44 225 VAL A CA 1
ATOM 1892 C C . VAL A 1 225 ? -9.335 -9.182 -3.842 1.00 78.44 225 VAL A C 1
ATOM 1894 O O . VAL A 1 225 ? -10.295 -9.092 -4.609 1.00 78.44 225 VAL A O 1
ATOM 1897 N N . MET A 1 226 ? -9.461 -9.596 -2.585 1.00 85.81 226 MET A N 1
ATOM 1898 C CA . MET A 1 226 ? -10.751 -9.810 -1.931 1.00 85.81 226 MET A CA 1
ATOM 1899 C C . MET A 1 226 ? -11.302 -8.481 -1.400 1.00 85.81 226 MET A C 1
ATOM 1901 O O . MET A 1 226 ? -10.532 -7.577 -1.070 1.00 85.81 226 MET A O 1
ATOM 1905 N N . ASP A 1 227 ? -12.628 -8.363 -1.294 1.00 87.50 227 ASP A N 1
ATOM 1906 C CA . ASP A 1 227 ? -13.272 -7.176 -0.716 1.00 87.50 227 ASP A CA 1
ATOM 1907 C C . ASP A 1 227 ? -12.817 -6.981 0.737 1.00 87.50 227 ASP A C 1
ATOM 1909 O O . ASP A 1 227 ? -12.883 -7.901 1.553 1.00 87.50 227 ASP A O 1
ATOM 1913 N N . ILE A 1 228 ? -12.383 -5.767 1.070 1.00 90.06 228 ILE A N 1
ATOM 1914 C CA . ILE A 1 228 ? -11.939 -5.388 2.412 1.00 90.06 228 ILE A CA 1
ATOM 1915 C C . ILE A 1 228 ? -13.010 -5.622 3.496 1.00 90.06 228 ILE A C 1
ATOM 1917 O O . ILE A 1 228 ? -12.677 -5.845 4.659 1.00 90.06 228 ILE A O 1
ATOM 1921 N N . GLU A 1 229 ? -14.294 -5.633 3.135 1.00 90.00 229 GLU A N 1
ATOM 1922 C CA . GLU A 1 229 ? -15.396 -6.032 4.022 1.00 90.00 229 GLU A CA 1
ATOM 1923 C C . GLU A 1 229 ? -15.248 -7.468 4.537 1.00 90.00 229 GLU A C 1
ATOM 1925 O O . GLU A 1 229 ? -15.486 -7.734 5.718 1.00 90.00 229 GLU A O 1
ATOM 1930 N N . GLY A 1 230 ? -14.787 -8.384 3.681 1.00 90.38 230 GLY A N 1
ATOM 1931 C CA . GLY A 1 230 ? -14.544 -9.776 4.052 1.00 90.38 230 GLY A CA 1
ATOM 1932 C C . GLY A 1 230 ? -13.501 -9.898 5.161 1.00 90.38 230 GLY A C 1
ATOM 1933 O O . GLY A 1 230 ? -13.690 -10.671 6.100 1.00 90.38 230 GLY A O 1
ATOM 1934 N N . LEU A 1 231 ? -12.447 -9.076 5.116 1.00 92.94 231 L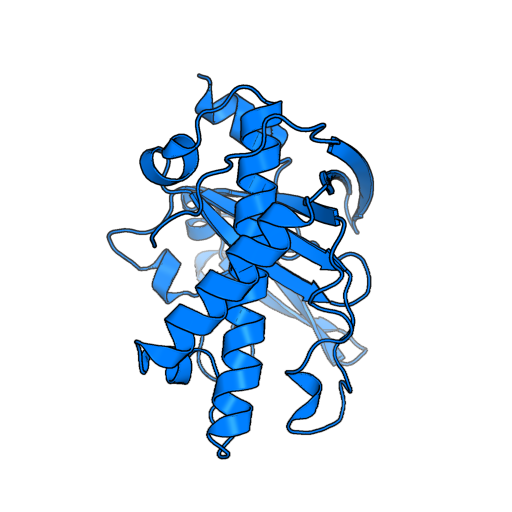EU A N 1
ATOM 1935 C CA . LEU A 1 231 ? -11.442 -9.018 6.177 1.00 92.94 231 LEU A CA 1
ATOM 1936 C C . LEU A 1 231 ? -12.034 -8.496 7.489 1.00 92.94 231 LEU A C 1
ATOM 1938 O O . LEU A 1 231 ? -11.832 -9.103 8.536 1.00 92.94 231 LEU A O 1
ATOM 1942 N N . VAL A 1 232 ? -12.806 -7.406 7.438 1.00 92.69 232 VAL A N 1
ATOM 1943 C CA . VAL A 1 232 ? -13.463 -6.837 8.629 1.00 92.69 232 VAL A CA 1
ATOM 1944 C C . VAL A 1 232 ? -14.370 -7.869 9.299 1.00 92.69 232 VAL A C 1
ATOM 1946 O O . VAL A 1 232 ? -14.345 -8.005 10.520 1.00 92.69 232 VAL A O 1
ATOM 1949 N N . MET A 1 233 ? -15.148 -8.621 8.517 1.00 92.31 233 MET A N 1
ATOM 1950 C CA . MET A 1 233 ? -15.997 -9.690 9.044 1.00 92.31 233 MET A CA 1
ATOM 1951 C C . MET A 1 233 ? -15.190 -10.835 9.659 1.00 92.31 233 MET A C 1
ATOM 1953 O O . MET A 1 233 ? -15.625 -11.394 10.659 1.00 92.31 233 MET A O 1
ATOM 1957 N N . LYS A 1 234 ? -14.032 -11.189 9.086 1.00 92.25 234 LYS A N 1
ATOM 1958 C CA . LYS A 1 234 ? -13.146 -12.221 9.645 1.00 92.25 234 LYS A CA 1
ATOM 1959 C C . LYS A 1 234 ? -12.520 -11.804 10.973 1.00 92.25 234 LYS A C 1
ATOM 1961 O O . LYS A 1 234 ? -12.396 -12.645 11.845 1.00 92.25 234 LYS A O 1
ATOM 1966 N N . ILE A 1 235 ? -12.154 -10.533 11.119 1.00 92.44 235 ILE A N 1
ATOM 1967 C CA . ILE A 1 235 ? -11.531 -9.994 12.339 1.00 92.44 235 ILE A CA 1
ATOM 1968 C C . ILE A 1 235 ? -12.532 -9.889 13.498 1.00 92.44 235 ILE A C 1
ATOM 1970 O O . ILE A 1 235 ? -12.147 -10.003 14.655 1.00 92.44 235 ILE A O 1
ATOM 1974 N N . LYS A 1 236 ? -13.808 -9.614 13.202 1.00 85.75 236 LYS A N 1
ATOM 1975 C CA . LYS A 1 236 ? -14.859 -9.474 14.225 1.00 85.75 236 LYS A CA 1
ATOM 1976 C C . LYS A 1 236 ? -15.411 -10.801 14.751 1.00 85.75 236 LYS A C 1
ATOM 1978 O O . LYS A 1 236 ? -16.169 -10.767 15.717 1.00 85.75 236 LYS A O 1
ATOM 1983 N N . LYS A 1 237 ? -15.126 -11.907 14.066 1.00 73.31 237 LYS A N 1
ATOM 1984 C CA . LYS A 1 237 ? -15.518 -13.256 14.483 1.00 73.31 237 LYS A CA 1
ATOM 1985 C C . LYS A 1 237 ? -14.516 -13.796 15.487 1.00 73.31 237 LYS A C 1
ATOM 1987 O O . LYS A 1 237 ? -14.986 -14.450 16.436 1.00 73.31 237 LYS A O 1
#

Sequence (237 aa):
MTYINAKSKYLINVKNIKVKHKFDTLVTKSVNITEDQIEECKKYAEKYIEESNDYKVLVPASVKDEKMQKEIAKQIVFADKIGECAVLNYFKYRGLKADTLKSNKIGIKTYIDKDIHNRLIIDKKEIESKNKNQYYIGAHLNLEVEDKKHPIKKYLVKNIYDIKRVQLYGYLETKFIESLRYEVVNKKDGKKEYKFYTKKASNYEKKDKYANFGFDCKWYYLDRVMDIEGLVMKIKK